Protein AF-A0A640YBY5-F1 (afdb_monomer_lite)

Radius of gyration: 18.64 Å; chains: 1; bounding box: 52×43×48 Å

Foldseek 3Di:
DDPVVVVVVVVVQVVQKDKAFFDFWAFLLQQCPPFNCVLVLLLQLLVQLLPDPDDVSLVVSCVDLSVVLNLLLCVLPVCVPPNVVCPPVPVSSVVVVVVVSVVSNVVSVVCVVPNQDLVDAFEWEFAPAEDEAPLRQDDPDGIYGDDDSSVSSVCVSVVNRIDGRSRHMYTYGHYDHHHRVNLSSCQSSVDAQQVSQQSNCSNQPNPPSGRHPVVSLVSCVPPPVVCNVNVVSVCVRRVVSNVPRD

Structure (mmCIF, N/CA/C/O backbone):
data_AF-A0A640YBY5-F1
#
_entry.id   AF-A0A640YBY5-F1
#
loop_
_atom_site.group_PDB
_atom_site.id
_atom_site.type_symbol
_atom_site.label_atom_id
_atom_site.label_alt_id
_atom_site.label_comp_id
_atom_site.label_asym_id
_atom_site.label_entity_id
_atom_site.label_seq_id
_atom_site.pdbx_PDB_ins_code
_atom_site.Cartn_x
_atom_site.Cartn_y
_atom_site.Cartn_z
_atom_site.occupancy
_atom_site.B_iso_or_equiv
_atom_site.auth_seq_id
_atom_site.auth_comp_id
_atom_site.auth_asym_id
_atom_site.auth_atom_id
_atom_site.pdbx_PDB_model_num
ATOM 1 N N . MET A 1 1 ? 25.489 14.592 17.216 1.00 47.31 1 MET A N 1
ATOM 2 C CA . MET A 1 1 ? 25.058 13.314 17.847 1.00 47.31 1 MET A CA 1
ATOM 3 C C . MET A 1 1 ? 25.908 12.158 17.323 1.00 47.31 1 MET A C 1
ATOM 5 O O . MET A 1 1 ? 25.906 11.927 16.118 1.00 47.31 1 MET A O 1
ATOM 9 N N . SER A 1 2 ? 26.648 11.459 18.194 1.00 36.66 2 SER A N 1
ATOM 10 C CA . SER A 1 2 ? 27.648 10.454 17.790 1.00 36.66 2 SER A CA 1
ATOM 11 C C . SER A 1 2 ? 27.031 9.160 17.228 1.00 36.66 2 SER A C 1
ATOM 13 O O . SER A 1 2 ? 25.932 8.743 17.606 1.00 36.66 2 SER A O 1
ATOM 15 N N . ALA A 1 3 ? 27.754 8.491 16.323 1.00 46.03 3 ALA A N 1
ATOM 16 C CA . ALA A 1 3 ? 27.359 7.207 15.732 1.00 46.03 3 ALA A CA 1
ATOM 17 C C . ALA A 1 3 ? 27.200 6.078 16.776 1.00 46.03 3 ALA A C 1
ATOM 19 O O . ALA A 1 3 ? 26.385 5.170 16.590 1.00 46.03 3 ALA A O 1
ATOM 20 N N . VAL A 1 4 ? 27.904 6.188 17.907 1.00 42.75 4 VAL A N 1
ATOM 21 C CA . VAL A 1 4 ? 27.854 5.260 19.049 1.00 42.75 4 VAL A CA 1
ATOM 22 C C . VAL A 1 4 ? 26.480 5.291 19.736 1.00 42.75 4 VAL A C 1
ATOM 24 O O . VAL A 1 4 ? 25.886 4.239 19.979 1.00 42.75 4 VAL A O 1
ATOM 27 N N . GLY A 1 5 ? 25.891 6.479 19.924 1.00 35.62 5 GLY A N 1
ATOM 28 C CA . GLY A 1 5 ? 24.548 6.622 20.506 1.00 35.62 5 GLY A CA 1
ATOM 29 C C . GLY A 1 5 ? 23.424 6.057 19.624 1.00 35.62 5 GLY A C 1
ATOM 30 O O . GLY A 1 5 ? 22.416 5.561 20.132 1.00 35.62 5 GLY A O 1
ATOM 31 N N . ARG A 1 6 ? 23.604 6.064 18.294 1.00 49.41 6 ARG A N 1
ATOM 32 C CA . ARG A 1 6 ? 22.649 5.469 17.339 1.00 49.41 6 ARG A CA 1
ATOM 33 C C . ARG A 1 6 ? 22.687 3.937 17.354 1.00 49.41 6 ARG A C 1
ATOM 35 O O . ARG A 1 6 ? 21.627 3.316 17.291 1.00 49.41 6 ARG A O 1
ATOM 42 N N . ARG A 1 7 ? 23.872 3.322 17.485 1.00 45.28 7 ARG A N 1
ATOM 43 C CA . ARG A 1 7 ? 24.028 1.857 17.603 1.00 45.28 7 ARG A CA 1
ATOM 44 C C . ARG A 1 7 ? 23.452 1.315 18.915 1.00 45.28 7 ARG A C 1
ATOM 46 O O . ARG A 1 7 ? 22.679 0.361 18.865 1.00 45.28 7 ARG A O 1
ATOM 53 N N . ALA A 1 8 ? 23.734 1.961 20.048 1.00 42.53 8 ALA A N 1
ATOM 54 C CA . ALA A 1 8 ? 23.208 1.551 21.355 1.00 42.53 8 ALA A CA 1
ATOM 55 C C . ALA A 1 8 ? 21.667 1.605 21.415 1.00 42.53 8 ALA A C 1
ATOM 57 O O . ALA A 1 8 ? 21.025 0.642 21.834 1.00 42.53 8 ALA A O 1
ATOM 58 N N . ARG A 1 9 ? 21.043 2.672 20.884 1.00 50.38 9 ARG A N 1
ATOM 59 C CA . ARG A 1 9 ? 19.572 2.762 20.771 1.00 50.38 9 ARG A CA 1
ATOM 60 C C . ARG A 1 9 ? 18.979 1.698 19.846 1.00 50.38 9 ARG A C 1
ATOM 62 O O . ARG A 1 9 ? 17.892 1.199 20.118 1.00 50.38 9 ARG A O 1
ATOM 69 N N . ARG A 1 10 ? 19.667 1.329 18.759 1.00 53.56 10 ARG A N 1
ATOM 70 C CA . ARG A 1 10 ? 19.203 0.292 17.818 1.00 53.56 10 ARG A CA 1
ATOM 71 C C . ARG A 1 10 ? 19.247 -1.110 18.441 1.00 53.56 10 ARG A C 1
ATOM 73 O O . ARG A 1 10 ? 18.345 -1.902 18.180 1.00 53.56 10 ARG A O 1
ATOM 80 N N . LEU A 1 11 ? 20.246 -1.389 19.283 1.00 49.12 11 LEU A N 1
ATOM 81 C CA . LEU A 1 11 ? 20.376 -2.643 20.036 1.00 49.12 11 LEU A CA 1
ATOM 82 C C . LEU A 1 11 ? 19.322 -2.758 21.149 1.00 49.12 11 LEU A C 1
ATOM 84 O O . LEU A 1 11 ? 18.608 -3.756 21.202 1.00 49.12 11 LEU A O 1
ATOM 88 N N . LEU A 1 12 ? 19.126 -1.707 21.952 1.00 52.53 12 LEU A N 1
ATOM 89 C CA . LEU A 1 12 ? 18.080 -1.672 22.987 1.00 52.53 12 LEU A CA 1
ATOM 90 C C . LEU A 1 12 ? 16.667 -1.769 22.395 1.00 52.53 12 LEU A C 1
ATOM 92 O O . LEU A 1 12 ? 15.800 -2.447 22.940 1.00 52.53 12 LEU A O 1
ATOM 96 N N . ARG A 1 13 ? 16.434 -1.147 21.232 1.00 51.97 13 ARG A N 1
ATOM 97 C CA . ARG A 1 13 ? 15.147 -1.249 20.536 1.00 51.97 13 ARG A CA 1
ATOM 98 C C . ARG A 1 13 ? 14.878 -2.678 20.053 1.00 51.97 13 ARG A C 1
ATOM 100 O O . ARG A 1 13 ? 13.736 -3.106 20.158 1.00 51.97 13 ARG A O 1
ATOM 107 N N . ARG A 1 14 ? 15.902 -3.424 19.606 1.00 54.25 14 ARG A N 1
ATOM 108 C CA . ARG A 1 14 ? 15.789 -4.843 19.208 1.00 54.25 14 ARG A CA 1
ATOM 109 C C . ARG A 1 14 ? 15.495 -5.781 20.383 1.00 54.25 14 ARG A C 1
ATOM 111 O O . ARG A 1 14 ? 14.716 -6.705 20.203 1.00 54.25 14 ARG A O 1
ATOM 118 N N . ALA A 1 15 ? 16.021 -5.505 21.577 1.00 56.66 15 ALA A N 1
ATOM 119 C CA . ALA A 1 15 ? 15.783 -6.328 22.770 1.00 56.66 15 ALA A CA 1
ATOM 120 C C . ALA A 1 15 ? 14.316 -6.330 23.264 1.00 56.66 15 ALA A C 1
ATOM 122 O O . ALA A 1 15 ? 13.932 -7.188 24.051 1.00 56.66 15 ALA A O 1
ATOM 123 N N . SER A 1 16 ? 13.482 -5.392 22.798 1.00 67.81 16 SER A N 1
ATOM 124 C CA . SER A 1 16 ? 12.057 -5.294 23.168 1.00 67.81 16 SER A CA 1
ATOM 125 C C . SER A 1 16 ? 11.086 -5.766 22.081 1.00 67.81 16 SER A C 1
ATOM 127 O O . SER A 1 16 ? 9.871 -5.703 22.278 1.00 67.81 16 SER A O 1
ATOM 129 N N . VAL A 1 17 ? 11.607 -6.216 20.935 1.00 79.31 17 VAL A N 1
ATOM 130 C CA . VAL A 1 17 ? 10.794 -6.707 19.822 1.00 79.31 17 VAL A CA 1
ATOM 131 C C . VAL A 1 17 ? 10.384 -8.144 20.107 1.00 79.31 17 VAL A C 1
ATOM 133 O O . VAL A 1 17 ? 11.235 -9.009 20.294 1.00 79.31 17 VAL A O 1
ATOM 136 N N . ARG A 1 18 ? 9.076 -8.402 20.129 1.00 90.00 18 ARG A N 1
ATOM 137 C CA . ARG A 1 18 ? 8.530 -9.762 20.193 1.00 90.00 18 ARG A CA 1
ATOM 138 C C . ARG A 1 18 ? 7.907 -10.112 18.854 1.00 90.00 18 ARG A C 1
ATOM 140 O O . ARG A 1 18 ? 7.207 -9.282 18.282 1.00 90.00 18 ARG A O 1
ATOM 147 N N . THR A 1 19 ? 8.120 -11.337 18.399 1.00 93.12 19 THR A N 1
ATOM 148 C CA . THR A 1 19 ? 7.452 -11.871 17.210 1.00 93.12 19 THR A CA 1
ATOM 149 C C . THR A 1 19 ? 6.419 -12.896 17.650 1.00 93.12 19 THR A C 1
ATOM 151 O O . THR A 1 19 ? 6.737 -13.776 18.446 1.00 93.12 19 THR A O 1
ATOM 154 N N . ALA A 1 20 ? 5.195 -12.776 17.148 1.00 95.56 20 ALA A N 1
ATOM 155 C CA . ALA A 1 20 ? 4.109 -13.718 17.403 1.00 95.56 20 ALA A CA 1
ATOM 156 C C . ALA A 1 20 ? 3.576 -14.310 16.090 1.00 95.56 20 ALA A C 1
ATOM 158 O O . ALA A 1 20 ? 3.701 -13.694 15.025 1.00 95.56 20 ALA A O 1
ATOM 159 N N . ALA A 1 21 ? 2.989 -15.505 16.167 1.00 96.25 21 ALA A N 1
ATOM 160 C CA . ALA A 1 21 ? 2.193 -16.061 15.077 1.00 96.25 21 ALA A CA 1
ATOM 161 C C . ALA A 1 21 ? 0.921 -15.229 14.854 1.00 96.25 21 ALA A C 1
ATOM 163 O O . ALA A 1 21 ? 0.462 -14.543 15.771 1.00 96.25 21 ALA A O 1
ATOM 164 N N . GLY A 1 22 ? 0.367 -15.273 13.640 1.00 96.44 22 GLY A N 1
ATOM 165 C CA . GLY A 1 22 ? -0.994 -14.803 13.419 1.00 96.44 22 GLY A CA 1
ATOM 166 C C . GLY A 1 22 ? -1.986 -15.654 14.207 1.00 96.44 22 GLY A C 1
ATOM 167 O O . GLY A 1 22 ? -1.758 -16.842 14.430 1.00 96.44 22 GLY A O 1
ATOM 168 N N . THR A 1 23 ? -3.070 -15.035 14.661 1.00 97.31 23 THR A N 1
ATOM 169 C CA . THR A 1 23 ? -4.087 -15.690 15.502 1.00 97.31 23 THR A CA 1
ATOM 170 C C . THR A 1 23 ? -5.488 -15.597 14.914 1.00 97.31 23 THR A C 1
ATOM 172 O O . THR A 1 23 ? -6.366 -16.340 15.334 1.00 97.31 23 THR A O 1
ATOM 175 N N . GLU A 1 24 ? -5.709 -14.700 13.955 1.00 97.81 24 GLU A N 1
ATOM 176 C CA . GLU A 1 24 ? -7.017 -14.439 13.359 1.00 97.81 24 GLU A CA 1
ATOM 177 C C . GLU A 1 24 ? -6.866 -14.028 11.887 1.00 97.81 24 GLU A C 1
ATOM 179 O O . GLU A 1 24 ? -5.815 -13.512 11.499 1.00 97.81 24 GLU A O 1
ATOM 184 N N . PRO A 1 25 ? -7.880 -14.246 11.037 1.00 98.19 25 PRO A N 1
ATOM 185 C CA . PRO A 1 25 ? -7.863 -13.703 9.689 1.00 98.19 25 PRO A CA 1
ATOM 186 C C . PRO A 1 25 ? -7.819 -12.169 9.698 1.00 98.19 25 PRO A C 1
ATOM 188 O O . PRO A 1 25 ? -8.562 -11.518 10.429 1.00 98.19 25 PRO A O 1
ATOM 191 N N . VAL A 1 26 ? -6.987 -11.572 8.842 1.00 98.25 26 VAL A N 1
ATOM 192 C CA . VAL A 1 26 ? -6.850 -10.110 8.733 1.00 98.25 26 VAL A CA 1
ATOM 193 C C . VAL A 1 26 ? -7.268 -9.647 7.350 1.00 98.25 26 VAL A C 1
ATOM 195 O O . VAL A 1 26 ? -6.677 -10.065 6.356 1.00 98.25 26 VAL A O 1
ATOM 198 N N . ARG A 1 27 ? -8.239 -8.734 7.256 1.00 98.06 27 ARG A N 1
ATOM 199 C CA . ARG A 1 27 ? -8.682 -8.200 5.961 1.00 98.06 27 ARG A CA 1
ATOM 200 C C . ARG A 1 27 ? -7.531 -7.497 5.235 1.00 98.06 27 ARG A C 1
ATOM 202 O O . ARG A 1 27 ? -6.926 -6.562 5.758 1.00 98.06 27 ARG A O 1
ATOM 209 N N . ILE A 1 28 ? -7.258 -7.911 3.999 1.00 98.50 28 ILE A N 1
ATOM 210 C CA . ILE A 1 28 ? -6.139 -7.391 3.199 1.00 98.50 28 ILE A CA 1
ATOM 211 C C . ILE A 1 28 ? -6.297 -5.891 2.944 1.00 98.50 28 ILE A C 1
ATOM 213 O O . ILE A 1 28 ? -5.347 -5.127 3.102 1.00 98.50 28 ILE A O 1
ATOM 217 N N . ASP A 1 29 ? -7.506 -5.449 2.604 1.00 98.19 29 ASP A N 1
ATOM 218 C CA . ASP A 1 29 ? -7.770 -4.038 2.322 1.00 98.19 29 ASP A CA 1
ATOM 219 C C . ASP A 1 29 ? -7.568 -3.131 3.552 1.00 98.19 29 ASP A C 1
ATOM 221 O O . ASP A 1 29 ? -7.181 -1.970 3.390 1.00 98.19 29 ASP A O 1
ATOM 225 N N . ASP A 1 30 ? -7.708 -3.663 4.774 1.00 98.00 30 ASP A N 1
ATOM 226 C CA . ASP A 1 30 ? -7.434 -2.919 6.011 1.00 98.00 30 ASP A CA 1
ATOM 227 C C . ASP A 1 30 ? -5.931 -2.762 6.298 1.00 98.00 30 ASP A C 1
ATOM 229 O O . ASP A 1 30 ? -5.535 -1.840 7.016 1.00 98.00 30 ASP A O 1
ATOM 233 N N . LEU A 1 31 ? -5.083 -3.613 5.710 1.00 98.50 31 LEU A N 1
ATOM 234 C CA . LEU A 1 31 ? -3.622 -3.470 5.737 1.00 98.50 31 LEU A CA 1
ATOM 235 C C . LEU A 1 31 ? -3.109 -2.485 4.680 1.00 98.50 31 LEU A C 1
ATOM 237 O O . LEU A 1 31 ? -1.979 -1.997 4.783 1.00 98.50 31 LEU A O 1
ATOM 241 N N . ILE A 1 32 ? -3.921 -2.220 3.654 1.00 98.50 32 ILE A N 1
ATOM 242 C CA . ILE A 1 32 ? -3.564 -1.402 2.495 1.00 98.50 32 ILE A CA 1
ATOM 243 C C . ILE A 1 32 ? -4.032 0.042 2.683 1.00 98.50 32 ILE A C 1
ATOM 245 O O . ILE A 1 32 ? -3.240 0.982 2.617 1.00 98.50 32 ILE A O 1
ATOM 249 N N . SER A 1 33 ? -5.321 0.244 2.923 1.00 98.44 33 SER A N 1
ATOM 250 C CA . SER A 1 33 ? -5.910 1.576 3.033 1.00 98.44 33 SER A CA 1
ATOM 251 C C . SER A 1 33 ? -6.004 2.001 4.495 1.00 98.44 33 SER A C 1
ATOM 253 O O . SER A 1 33 ? -6.404 1.174 5.306 1.00 98.44 33 SER A O 1
ATOM 255 N N . PRO A 1 34 ? -5.658 3.245 4.886 1.00 98.56 34 PRO A N 1
ATOM 256 C CA . PRO A 1 34 ? -5.356 4.404 4.044 1.00 98.56 34 PRO A CA 1
ATOM 257 C C . PRO A 1 34 ? -3.861 4.670 3.853 1.00 98.56 34 PRO A C 1
ATOM 259 O O . PRO A 1 34 ? -3.500 5.633 3.188 1.00 98.56 34 PRO A O 1
ATOM 262 N N . LEU A 1 35 ? -2.967 3.886 4.456 1.00 98.69 35 LEU A N 1
ATOM 263 C CA . LEU A 1 35 ? -1.559 4.285 4.600 1.00 98.69 35 LEU A CA 1
ATOM 264 C C . LEU A 1 35 ? -0.615 3.751 3.514 1.00 98.69 35 LEU A C 1
ATOM 266 O O . LEU A 1 35 ? 0.528 4.201 3.410 1.00 98.69 35 LEU A O 1
ATOM 270 N N . ARG A 1 36 ? -1.048 2.752 2.741 1.00 98.50 36 ARG A N 1
ATOM 271 C CA . ARG A 1 36 ? -0.185 1.943 1.871 1.00 98.50 36 ARG A CA 1
ATOM 272 C C . ARG A 1 36 ? -0.673 1.922 0.425 1.00 98.50 36 ARG A C 1
ATOM 274 O O . ARG A 1 36 ? -0.761 0.856 -0.186 1.00 98.50 36 ARG A O 1
ATOM 281 N N . TYR A 1 37 ? -0.926 3.098 -0.160 1.00 98.69 37 TYR 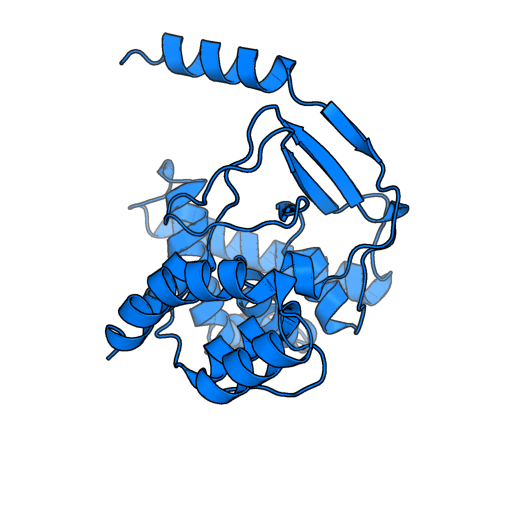A N 1
ATOM 282 C CA . TYR A 1 37 ? -1.220 3.214 -1.598 1.00 98.69 37 TYR A CA 1
ATOM 283 C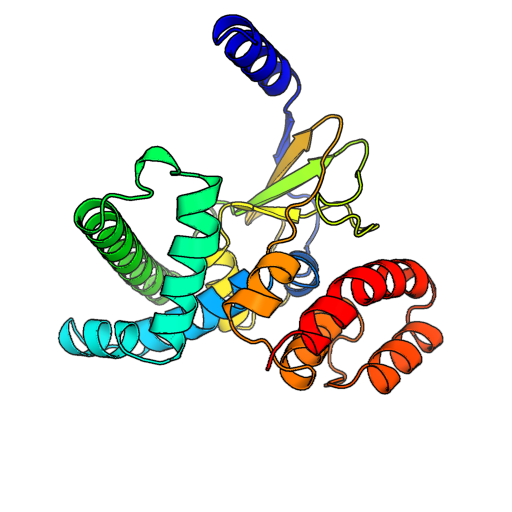 C . TYR A 1 37 ? -0.145 2.542 -2.474 1.00 98.69 37 TYR A C 1
ATOM 285 O O . TYR A 1 37 ? -0.446 2.028 -3.551 1.00 98.69 37 TYR A O 1
ATOM 293 N N . ASP A 1 38 ? 1.096 2.436 -1.977 1.00 98.62 38 ASP A N 1
ATOM 294 C CA . ASP A 1 38 ? 2.182 1.717 -2.646 1.00 98.62 38 ASP A CA 1
ATOM 295 C C . ASP A 1 38 ? 1.863 0.249 -2.962 1.00 98.62 38 ASP A C 1
ATOM 297 O O . ASP A 1 38 ? 2.416 -0.303 -3.909 1.00 98.62 38 ASP A O 1
ATOM 301 N N . VAL A 1 39 ? 0.965 -0.401 -2.215 1.00 98.75 39 VAL A N 1
ATOM 302 C CA . VAL A 1 39 ? 0.533 -1.773 -2.530 1.00 98.75 39 VAL A CA 1
ATOM 303 C C . VAL A 1 39 ? -0.288 -1.804 -3.822 1.00 98.75 39 VAL A C 1
ATOM 305 O O . VAL A 1 39 ? -0.137 -2.735 -4.611 1.00 98.75 39 VAL A O 1
ATOM 308 N N . LEU A 1 40 ? -1.096 -0.773 -4.096 1.00 98.62 40 LEU A N 1
ATOM 309 C CA . LEU A 1 40 ? -1.824 -0.665 -5.363 1.00 98.62 40 LEU A CA 1
ATOM 310 C C . LEU A 1 40 ? -0.890 -0.344 -6.533 1.00 98.62 40 LEU A C 1
ATOM 312 O O . LEU A 1 40 ? -1.083 -0.892 -7.616 1.00 98.62 40 LEU A O 1
ATOM 316 N N . VAL A 1 41 ? 0.140 0.481 -6.314 1.00 98.69 41 VAL A N 1
ATOM 317 C CA . VAL A 1 41 ? 1.193 0.744 -7.314 1.00 98.69 41 VAL A CA 1
ATOM 318 C C . VAL A 1 41 ? 1.899 -0.558 -7.692 1.00 98.69 41 VAL A C 1
ATOM 320 O O . VAL A 1 41 ? 1.971 -0.912 -8.867 1.00 98.69 41 VAL A O 1
ATOM 323 N N . ARG A 1 42 ? 2.342 -1.327 -6.687 1.00 98.69 42 ARG A N 1
ATOM 324 C CA . ARG A 1 42 ? 2.957 -2.648 -6.884 1.00 98.69 42 ARG A CA 1
ATOM 325 C C . ARG A 1 42 ? 2.028 -3.590 -7.633 1.00 98.69 42 ARG A C 1
ATOM 327 O O . ARG A 1 42 ? 2.472 -4.219 -8.581 1.00 98.69 42 ARG A O 1
ATOM 334 N N . ARG A 1 43 ? 0.755 -3.676 -7.230 1.00 98.56 43 ARG A N 1
ATOM 335 C CA . ARG A 1 43 ? -0.232 -4.539 -7.890 1.00 98.56 43 ARG A CA 1
ATOM 336 C C . ARG A 1 43 ? -0.337 -4.218 -9.380 1.00 98.56 43 ARG A C 1
ATOM 338 O O . ARG A 1 43 ? -0.161 -5.119 -10.183 1.00 98.56 43 ARG A O 1
ATOM 345 N N . ARG A 1 44 ? -0.550 -2.949 -9.747 1.00 98.50 44 ARG A N 1
ATOM 346 C CA . ARG A 1 44 ? -0.683 -2.539 -11.159 1.00 98.50 44 ARG A CA 1
ATOM 347 C C . ARG A 1 44 ? 0.547 -2.900 -11.990 1.00 98.50 44 ARG A C 1
ATOM 349 O O . ARG A 1 44 ? 0.405 -3.277 -13.147 1.00 98.50 44 ARG A O 1
ATOM 356 N N . PHE A 1 45 ? 1.743 -2.772 -11.418 1.00 98.56 45 PHE A N 1
ATOM 357 C CA . PHE A 1 45 ? 2.972 -3.187 -12.089 1.00 98.56 45 PHE A CA 1
ATOM 358 C C . PHE A 1 45 ? 3.069 -4.713 -12.218 1.00 98.56 45 PHE A C 1
ATOM 360 O O . PHE A 1 45 ? 3.360 -5.222 -13.296 1.00 98.56 45 PHE A O 1
ATOM 367 N N . LEU A 1 46 ? 2.757 -5.454 -11.153 1.00 98.38 46 LEU A N 1
ATOM 368 C CA . LEU A 1 46 ? 2.746 -6.919 -11.162 1.00 98.38 46 LEU A CA 1
ATOM 369 C C . LEU A 1 46 ? 1.703 -7.492 -12.131 1.00 98.38 46 LEU A C 1
ATOM 371 O O . LEU A 1 46 ? 1.959 -8.534 -12.721 1.00 98.38 46 LEU A O 1
ATOM 375 N N . ASP A 1 47 ? 0.577 -6.807 -12.345 1.00 97.94 47 ASP A N 1
ATOM 376 C CA . ASP A 1 47 ? -0.412 -7.166 -13.370 1.00 97.94 47 ASP A CA 1
ATOM 377 C C . ASP A 1 47 ? 0.203 -7.110 -14.781 1.00 97.94 47 ASP A C 1
ATOM 379 O O . ASP A 1 47 ? -0.103 -7.951 -15.620 1.00 97.94 47 ASP A O 1
ATOM 383 N N . ARG A 1 48 ? 1.111 -6.155 -15.041 1.00 97.69 48 ARG A N 1
ATOM 384 C CA . ARG A 1 48 ? 1.845 -6.072 -16.315 1.00 97.69 48 ARG A CA 1
ATOM 385 C C . ARG A 1 48 ? 2.901 -7.161 -16.440 1.00 97.69 48 ARG A C 1
ATOM 387 O O . ARG A 1 48 ? 2.992 -7.781 -17.489 1.00 97.69 48 ARG A O 1
ATOM 394 N N . ILE A 1 49 ? 3.651 -7.414 -15.369 1.00 96.94 49 ILE A N 1
ATOM 395 C CA . ILE A 1 49 ? 4.667 -8.473 -15.342 1.00 96.94 49 ILE A CA 1
ATOM 396 C C . ILE A 1 49 ? 4.039 -9.856 -15.525 1.00 96.94 49 ILE A C 1
ATOM 398 O O . ILE A 1 49 ? 4.572 -10.671 -16.260 1.00 96.94 49 ILE A O 1
ATOM 402 N N . ALA A 1 50 ? 2.890 -10.123 -14.904 1.00 94.81 50 ALA A N 1
ATOM 403 C CA . ALA A 1 50 ? 2.207 -11.408 -15.038 1.00 94.81 50 ALA A CA 1
ATOM 404 C C . ALA A 1 50 ? 1.624 -11.656 -16.441 1.00 94.81 50 ALA A C 1
ATOM 406 O O . ALA A 1 50 ? 1.338 -12.799 -16.776 1.00 94.81 50 ALA A O 1
ATOM 407 N N . ALA A 1 51 ? 1.436 -10.603 -17.241 1.00 94.56 51 ALA A N 1
ATOM 408 C CA . ALA A 1 51 ? 0.990 -10.701 -18.629 1.00 94.56 51 ALA A CA 1
ATOM 409 C C . ALA A 1 51 ? 2.153 -10.803 -19.636 1.00 94.56 51 ALA A C 1
ATOM 411 O O . ALA A 1 51 ? 1.906 -10.957 -20.830 1.00 94.56 51 ALA A O 1
ATOM 412 N N . ALA A 1 52 ? 3.403 -10.677 -19.179 1.00 94.62 52 ALA A N 1
ATOM 413 C CA . ALA A 1 52 ? 4.582 -10.739 -20.031 1.00 94.62 52 ALA A CA 1
ATOM 414 C C . ALA A 1 52 ? 4.924 -12.193 -20.392 1.00 94.62 52 ALA A C 1
ATOM 416 O O . ALA A 1 52 ? 4.969 -13.052 -19.514 1.00 94.62 52 ALA A O 1
ATOM 417 N N . SER A 1 53 ? 5.208 -12.461 -21.669 1.00 90.81 53 SER A N 1
ATOM 418 C CA . SER A 1 53 ? 5.584 -13.796 -22.166 1.00 90.81 53 SER A CA 1
ATOM 419 C C . SER A 1 53 ? 7.097 -13.976 -22.325 1.00 90.81 53 SER A C 1
ATOM 421 O O . SER A 1 53 ? 7.571 -15.065 -22.643 1.00 90.81 53 SER A O 1
ATOM 423 N N . GLY A 1 54 ? 7.877 -12.915 -22.109 1.00 91.00 54 GLY A N 1
ATOM 424 C CA . GLY A 1 54 ? 9.331 -12.950 -22.195 1.00 91.00 54 GLY A CA 1
ATOM 425 C C . GLY A 1 54 ? 9.990 -11.610 -21.854 1.00 91.00 54 GLY A C 1
ATOM 426 O O . GLY A 1 54 ? 9.303 -10.658 -21.475 1.00 91.00 54 GLY A O 1
ATOM 427 N N . PRO A 1 55 ? 11.324 -11.506 -22.002 1.00 91.44 55 PRO A N 1
ATOM 428 C CA . PRO A 1 55 ? 12.085 -10.318 -21.605 1.00 91.44 55 PRO A CA 1
ATOM 429 C C . PRO A 1 55 ? 11.621 -9.015 -22.273 1.00 91.44 55 PRO A C 1
ATOM 431 O O . PRO A 1 5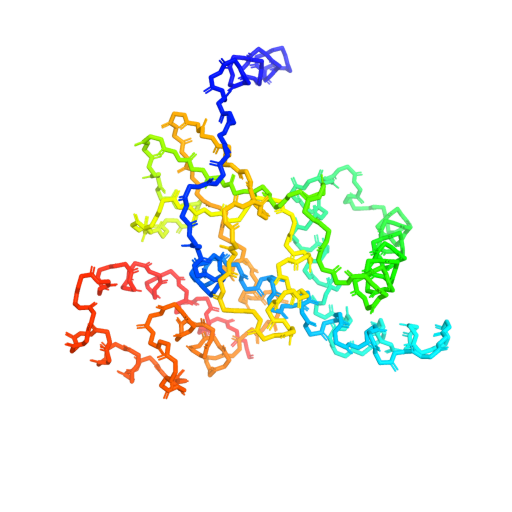5 ? 11.484 -8.003 -21.596 1.00 91.44 55 PRO A O 1
ATOM 434 N N . ALA A 1 56 ? 11.297 -9.049 -23.570 1.00 89.50 56 ALA A N 1
ATOM 435 C CA . ALA A 1 56 ? 10.822 -7.867 -24.295 1.00 89.50 56 ALA A CA 1
ATOM 436 C C . ALA A 1 56 ? 9.501 -7.312 -23.725 1.00 89.50 56 ALA A C 1
ATOM 438 O O . ALA A 1 56 ? 9.317 -6.098 -23.630 1.00 89.50 56 ALA A O 1
ATOM 439 N N . ASP A 1 57 ? 8.601 -8.190 -23.279 1.00 94.00 57 ASP A N 1
ATOM 440 C CA . ASP A 1 57 ? 7.342 -7.783 -22.649 1.00 94.00 57 ASP A CA 1
ATOM 441 C C . ASP A 1 57 ? 7.566 -7.228 -21.236 1.00 94.00 57 ASP A C 1
ATOM 443 O O . ASP A 1 57 ? 6.846 -6.328 -20.797 1.00 94.00 57 ASP A O 1
ATOM 447 N N . VAL A 1 58 ? 8.582 -7.726 -20.521 1.00 95.38 58 VAL A N 1
ATOM 448 C CA . VAL A 1 58 ? 9.001 -7.163 -19.228 1.00 95.38 58 VAL A CA 1
ATOM 449 C C . VAL A 1 58 ? 9.530 -5.743 -19.418 1.00 95.38 58 VAL A C 1
ATOM 451 O O . VAL A 1 58 ? 9.130 -4.845 -18.675 1.00 95.38 58 VAL A O 1
ATOM 454 N N . ASP A 1 59 ? 10.357 -5.507 -20.434 1.00 96.44 59 ASP A N 1
ATOM 455 C CA . ASP A 1 59 ? 10.849 -4.165 -20.756 1.00 96.44 59 ASP A CA 1
ATOM 456 C C . ASP A 1 59 ? 9.690 -3.226 -21.128 1.00 96.44 59 ASP A C 1
ATOM 458 O O . ASP A 1 59 ? 9.609 -2.094 -20.637 1.00 96.44 59 ASP A O 1
ATOM 462 N N . ALA A 1 60 ? 8.714 -3.716 -21.901 1.00 96.31 60 ALA A N 1
ATOM 463 C CA . ALA A 1 60 ? 7.489 -2.975 -22.196 1.00 96.31 60 ALA A CA 1
ATOM 464 C C . ALA A 1 60 ? 6.663 -2.674 -20.927 1.00 96.31 60 ALA A C 1
ATOM 466 O O . ALA A 1 60 ? 6.134 -1.568 -20.767 1.00 96.31 60 ALA A O 1
ATOM 467 N N . ALA A 1 61 ? 6.579 -3.617 -19.982 1.00 96.88 61 ALA A N 1
ATOM 468 C CA . ALA A 1 61 ? 5.923 -3.413 -18.692 1.00 96.88 61 ALA A CA 1
ATOM 469 C C . ALA A 1 61 ? 6.626 -2.331 -17.856 1.00 96.88 61 ALA A C 1
ATOM 471 O O . ALA A 1 61 ? 5.946 -1.491 -17.254 1.00 96.88 61 ALA A O 1
ATOM 472 N N . VAL A 1 62 ? 7.961 -2.305 -17.855 1.00 97.88 62 VAL A N 1
ATOM 473 C CA . VAL A 1 62 ? 8.775 -1.274 -17.190 1.00 97.88 62 VAL A CA 1
ATOM 474 C C . VAL A 1 62 ? 8.578 0.101 -17.836 1.00 97.88 62 VAL A C 1
ATOM 476 O O . VAL A 1 62 ? 8.418 1.090 -17.120 1.00 97.88 62 VAL A O 1
ATOM 479 N N . ALA A 1 63 ? 8.510 0.176 -19.167 1.00 97.81 63 ALA A N 1
ATOM 480 C CA . ALA A 1 63 ? 8.286 1.428 -19.893 1.00 97.81 63 ALA A CA 1
ATOM 481 C C . ALA A 1 63 ? 6.841 1.963 -19.780 1.00 97.81 63 ALA A C 1
ATOM 483 O O . ALA A 1 63 ? 6.585 3.151 -20.014 1.00 97.81 63 ALA A O 1
ATOM 484 N N . SER A 1 64 ? 5.880 1.106 -19.419 1.00 98.12 64 SER A N 1
ATOM 485 C CA . SER A 1 64 ? 4.461 1.460 -19.294 1.00 98.12 64 SER A CA 1
ATOM 486 C C . SER A 1 64 ? 4.192 2.513 -18.198 1.00 98.12 64 SER A C 1
ATOM 488 O O . SER A 1 64 ? 5.005 2.684 -17.289 1.00 98.12 64 SER A O 1
ATOM 490 N N . PRO A 1 65 ? 3.021 3.188 -18.194 1.00 97.81 65 PRO A N 1
ATOM 491 C CA . PRO A 1 65 ? 2.639 4.079 -17.093 1.00 97.81 65 PRO A CA 1
ATOM 492 C C . PRO A 1 65 ? 2.719 3.416 -15.709 1.00 97.81 65 PRO A C 1
ATOM 494 O O . PRO A 1 65 ? 3.200 4.029 -14.765 1.00 97.81 65 PRO A O 1
ATOM 497 N N . ALA A 1 66 ? 2.325 2.141 -15.593 1.00 97.62 66 ALA A N 1
ATOM 498 C CA . ALA A 1 66 ? 2.414 1.405 -14.330 1.00 97.62 66 ALA A CA 1
ATOM 499 C C . ALA A 1 66 ? 3.869 1.137 -13.908 1.00 97.62 66 ALA A C 1
ATOM 501 O O . ALA A 1 66 ? 4.176 1.167 -12.717 1.00 97.62 66 ALA A O 1
ATOM 502 N N . GLY A 1 67 ? 4.763 0.895 -14.872 1.00 98.25 67 GLY A N 1
ATOM 503 C CA . GLY A 1 67 ? 6.199 0.763 -14.627 1.00 98.25 67 GLY A CA 1
ATOM 504 C C . GLY A 1 67 ? 6.837 2.077 -14.179 1.00 98.25 67 GLY A C 1
ATOM 505 O O . GLY A 1 67 ? 7.616 2.079 -13.226 1.00 98.25 67 GLY A O 1
ATOM 506 N N . ARG A 1 68 ? 6.423 3.208 -14.768 1.00 98.31 68 ARG A N 1
ATOM 507 C CA . ARG A 1 68 ? 6.844 4.548 -14.328 1.00 98.31 68 ARG A CA 1
ATOM 508 C C . ARG A 1 68 ? 6.372 4.867 -12.911 1.00 98.31 68 ARG A C 1
ATOM 510 O O . ARG A 1 68 ? 7.208 5.222 -12.089 1.00 98.31 68 ARG A O 1
ATOM 517 N N . ASP A 1 69 ? 5.097 4.642 -12.587 1.00 98.38 69 ASP A N 1
ATOM 518 C CA . ASP A 1 69 ? 4.578 4.817 -11.218 1.00 98.38 69 ASP A CA 1
ATOM 519 C C . ASP A 1 69 ? 5.357 3.955 -10.210 1.00 98.38 69 ASP A C 1
ATOM 521 O O . ASP A 1 69 ? 5.685 4.388 -9.102 1.00 98.38 69 ASP A O 1
ATOM 525 N N . TYR A 1 70 ? 5.674 2.716 -10.598 1.00 98.62 70 TYR A N 1
ATOM 526 C CA . TYR A 1 70 ? 6.454 1.794 -9.782 1.00 98.62 70 TYR A CA 1
ATOM 527 C C . TYR A 1 70 ? 7.904 2.258 -9.591 1.00 98.62 70 TYR A C 1
ATOM 529 O O . TYR A 1 70 ? 8.427 2.160 -8.479 1.00 98.62 70 TYR A O 1
ATOM 537 N N . ARG A 1 71 ? 8.539 2.821 -10.625 1.00 98.31 71 ARG A N 1
ATOM 538 C CA . ARG A 1 71 ? 9.870 3.436 -10.526 1.00 98.31 71 ARG A CA 1
ATOM 539 C C . ARG A 1 71 ? 9.852 4.678 -9.639 1.00 98.31 71 ARG A C 1
ATOM 541 O O . ARG A 1 71 ? 10.673 4.766 -8.730 1.00 98.31 71 ARG A O 1
ATOM 548 N N . SER A 1 72 ? 8.869 5.565 -9.802 1.00 97.81 72 SER A N 1
ATOM 549 C CA . SER A 1 72 ? 8.680 6.735 -8.936 1.00 97.81 72 SER A CA 1
ATOM 550 C C . SER A 1 72 ? 8.508 6.321 -7.477 1.00 97.81 72 SER A C 1
ATOM 552 O O . SER A 1 72 ? 9.190 6.853 -6.604 1.00 97.81 72 SER A O 1
ATOM 554 N N . TRP A 1 73 ? 7.677 5.312 -7.193 1.00 97.94 73 TRP A N 1
ATOM 555 C CA . TRP A 1 73 ? 7.572 4.737 -5.850 1.00 97.94 73 TRP A CA 1
ATOM 556 C C . TRP A 1 73 ? 8.921 4.194 -5.343 1.00 97.94 73 TRP A C 1
ATOM 558 O O . TRP A 1 73 ? 9.292 4.434 -4.190 1.00 97.94 73 TRP A O 1
ATOM 568 N N . PHE A 1 74 ? 9.661 3.460 -6.173 1.00 98.00 74 PHE A N 1
ATOM 569 C CA . PHE A 1 74 ? 10.951 2.891 -5.792 1.00 98.00 74 PHE A CA 1
ATOM 570 C C . PHE A 1 74 ? 11.968 3.983 -5.432 1.00 98.00 74 PHE A C 1
ATOM 572 O O . PHE A 1 74 ? 12.547 3.952 -4.349 1.00 98.00 74 PHE A O 1
ATOM 579 N N . GLU A 1 75 ? 12.146 4.988 -6.278 1.00 96.38 75 GLU A N 1
ATOM 580 C CA . GLU A 1 75 ? 13.087 6.081 -6.030 1.00 96.38 75 GLU A CA 1
ATOM 581 C C . GLU A 1 75 ? 12.630 6.967 -4.862 1.00 96.38 75 GLU A C 1
ATOM 583 O O . GLU A 1 75 ? 13.382 7.216 -3.915 1.00 96.38 75 GLU A O 1
ATOM 588 N N . GLY A 1 76 ? 11.368 7.398 -4.888 1.00 94.56 76 GLY A N 1
ATOM 589 C CA . GLY A 1 76 ? 10.817 8.352 -3.932 1.00 94.56 76 GLY A CA 1
ATOM 590 C C . GLY A 1 76 ? 10.601 7.785 -2.531 1.00 94.56 76 GLY A C 1
ATOM 591 O O . GLY A 1 76 ? 10.697 8.537 -1.564 1.00 94.56 76 GLY A O 1
ATOM 592 N N . ILE A 1 77 ? 10.356 6.477 -2.403 1.00 94.38 77 ILE A N 1
ATOM 593 C CA . ILE A 1 77 ? 10.098 5.827 -1.111 1.00 94.38 77 ILE A CA 1
ATOM 594 C C . ILE A 1 77 ? 11.218 4.856 -0.742 1.00 94.38 77 ILE A C 1
ATOM 596 O O . ILE A 1 77 ? 11.752 4.932 0.364 1.00 94.38 77 ILE A O 1
ATOM 600 N N . VAL A 1 78 ? 11.574 3.914 -1.624 1.00 94.44 78 VAL A N 1
ATOM 601 C CA . VAL A 1 78 ? 12.518 2.843 -1.264 1.00 94.44 78 VAL A CA 1
ATOM 602 C C . VAL A 1 78 ? 13.935 3.376 -1.130 1.00 94.44 78 VAL A C 1
ATOM 604 O O . VAL A 1 78 ? 14.544 3.191 -0.076 1.00 94.44 78 VAL A O 1
ATOM 607 N N . ILE A 1 79 ? 14.442 4.055 -2.159 1.00 94.44 79 ILE A N 1
ATOM 608 C CA . ILE A 1 79 ? 15.803 4.597 -2.156 1.00 94.44 79 ILE A CA 1
ATOM 609 C C . ILE A 1 79 ? 15.940 5.642 -1.053 1.00 94.44 79 ILE A C 1
ATOM 611 O O . ILE A 1 79 ? 16.745 5.464 -0.143 1.00 94.44 79 ILE A O 1
ATOM 615 N N . ARG A 1 80 ? 15.083 6.669 -1.046 1.00 91.88 80 ARG A N 1
ATOM 616 C CA . ARG A 1 80 ? 15.164 7.753 -0.052 1.00 91.88 80 ARG A CA 1
ATOM 617 C C . ARG A 1 80 ? 15.114 7.271 1.399 1.00 91.88 80 ARG A C 1
ATOM 619 O O . ARG A 1 80 ? 15.781 7.857 2.249 1.00 91.88 80 ARG A O 1
ATOM 626 N N . ARG A 1 81 ? 14.329 6.231 1.706 1.00 90.44 81 ARG A N 1
ATOM 627 C CA . ARG A 1 81 ? 14.124 5.781 3.091 1.00 90.44 81 ARG A CA 1
ATOM 628 C C . ARG A 1 81 ? 15.060 4.657 3.528 1.00 90.44 81 ARG A C 1
ATOM 630 O O . ARG A 1 81 ? 15.467 4.641 4.690 1.00 90.44 81 ARG A O 1
ATOM 637 N N . PHE A 1 82 ? 15.343 3.695 2.654 1.00 89.06 82 PHE A N 1
ATOM 638 C CA . PHE A 1 82 ? 16.042 2.460 3.028 1.00 89.06 82 PHE A CA 1
ATOM 639 C C . PHE A 1 82 ? 17.442 2.343 2.436 1.00 89.06 82 PHE A C 1
ATOM 641 O O . PHE A 1 82 ? 18.255 1.630 3.021 1.00 89.06 82 PHE A O 1
ATOM 648 N N . HIS A 1 83 ? 17.714 3.053 1.341 1.00 91.12 83 HIS A N 1
ATOM 649 C CA . HIS A 1 83 ? 19.003 3.046 0.653 1.00 91.12 83 HIS A CA 1
ATOM 650 C C . HIS A 1 83 ? 19.487 4.465 0.310 1.00 91.12 83 HIS A C 1
ATOM 652 O O . HIS A 1 83 ? 19.784 4.748 -0.855 1.00 91.12 83 HIS A O 1
ATOM 658 N N . PRO A 1 84 ? 19.531 5.397 1.285 1.00 90.94 84 PRO A N 1
ATOM 659 C CA . PRO A 1 84 ? 19.929 6.776 1.017 1.00 90.94 84 PRO A CA 1
ATOM 660 C C . PRO A 1 84 ? 21.360 6.882 0.472 1.00 90.94 84 PRO A C 1
ATOM 662 O O . PRO A 1 84 ? 21.673 7.855 -0.198 1.00 90.94 84 PRO A O 1
ATOM 665 N N . GLU A 1 85 ? 22.215 5.884 0.710 1.00 91.56 85 GLU A N 1
ATOM 666 C CA . GLU A 1 85 ? 23.560 5.783 0.138 1.00 91.56 85 GLU A CA 1
ATOM 667 C C . GLU A 1 85 ? 23.577 5.644 -1.389 1.00 91.56 85 GLU A C 1
ATOM 669 O O . GLU A 1 85 ? 24.578 5.968 -2.019 1.00 91.56 85 GLU A O 1
ATOM 674 N N . LEU A 1 86 ? 22.482 5.167 -1.987 1.00 89.69 86 LEU A N 1
ATOM 675 C CA . LEU A 1 86 ? 22.348 5.062 -3.440 1.00 89.69 86 LEU A CA 1
ATOM 676 C C . LEU A 1 86 ? 21.851 6.375 -4.061 1.00 89.69 86 LEU A C 1
ATOM 678 O O . LEU A 1 86 ? 21.956 6.559 -5.274 1.00 89.69 86 LEU A O 1
ATOM 682 N N . ALA A 1 87 ? 21.313 7.293 -3.250 1.00 83.56 87 ALA A N 1
ATOM 683 C CA . ALA A 1 87 ? 20.807 8.568 -3.734 1.00 83.56 87 ALA A CA 1
ATOM 684 C C . ALA A 1 87 ? 21.956 9.400 -4.330 1.00 83.56 87 ALA A C 1
ATOM 686 O O . ALA A 1 87 ? 22.965 9.648 -3.676 1.00 83.56 87 ALA A O 1
ATOM 687 N N . GLY A 1 88 ? 21.803 9.823 -5.588 1.00 80.00 88 GLY A N 1
ATOM 688 C CA . GLY A 1 88 ? 22.800 10.623 -6.310 1.00 80.00 88 GLY A CA 1
ATOM 689 C C . GLY A 1 88 ? 23.752 9.829 -7.210 1.00 80.00 88 GLY A C 1
ATOM 690 O O . GLY A 1 88 ? 24.494 10.442 -7.969 1.00 80.00 88 GLY A O 1
ATOM 691 N N . THR A 1 89 ? 23.705 8.492 -7.200 1.00 91.69 89 THR A N 1
ATOM 692 C CA . THR A 1 89 ? 24.455 7.662 -8.160 1.00 91.69 89 THR A CA 1
ATOM 693 C C . THR A 1 89 ? 23.483 7.005 -9.135 1.00 91.69 89 THR A C 1
ATOM 695 O O . THR A 1 89 ? 22.963 5.925 -8.852 1.00 91.69 89 THR A O 1
ATOM 698 N N . ALA A 1 90 ? 23.225 7.655 -10.275 1.00 92.56 90 ALA A N 1
ATOM 699 C CA . ALA A 1 90 ? 22.221 7.215 -11.253 1.00 92.56 90 ALA A CA 1
ATOM 700 C C . ALA A 1 90 ? 22.381 5.733 -11.640 1.00 92.56 90 ALA A C 1
ATOM 702 O O . ALA A 1 90 ? 21.424 4.968 -11.545 1.00 92.56 90 ALA A O 1
ATOM 703 N N . ASP A 1 91 ? 23.606 5.295 -11.933 1.00 95.62 91 ASP A N 1
ATOM 704 C CA . ASP A 1 91 ? 23.886 3.899 -12.288 1.00 95.62 91 ASP A CA 1
ATOM 705 C C . ASP A 1 91 ? 23.601 2.913 -11.149 1.00 95.62 91 ASP A C 1
ATOM 707 O O . ASP A 1 91 ? 23.203 1.771 -11.381 1.00 95.62 91 ASP A O 1
ATOM 711 N N . ALA A 1 92 ? 23.826 3.319 -9.896 1.00 95.12 92 ALA A N 1
ATOM 712 C CA . ALA A 1 92 ? 23.552 2.464 -8.747 1.00 95.12 92 ALA A CA 1
ATOM 713 C C . ALA A 1 92 ? 22.044 2.334 -8.503 1.00 95.12 92 ALA A C 1
ATOM 715 O O . ALA A 1 92 ? 21.571 1.236 -8.202 1.00 95.12 92 ALA A O 1
ATOM 716 N N . VAL A 1 93 ? 21.293 3.427 -8.683 1.00 95.81 93 VAL A N 1
ATOM 717 C CA . VAL A 1 93 ? 19.824 3.416 -8.652 1.00 95.81 93 VAL A CA 1
ATOM 718 C C . VAL A 1 93 ? 19.277 2.530 -9.768 1.00 95.81 93 VAL A C 1
ATOM 720 O O . VAL A 1 93 ? 18.418 1.692 -9.496 1.00 95.81 93 VAL A O 1
ATOM 723 N N . GLU A 1 94 ? 19.820 2.639 -10.981 1.00 97.00 94 GLU A N 1
ATOM 724 C CA . GLU A 1 94 ? 19.394 1.831 -12.126 1.00 97.00 94 GLU A CA 1
ATOM 725 C C . GLU A 1 94 ? 19.636 0.338 -11.886 1.00 97.00 94 GLU A C 1
ATOM 727 O O . GLU A 1 94 ? 18.711 -0.469 -11.988 1.00 97.00 94 GLU A O 1
ATOM 732 N N . ARG A 1 95 ? 20.842 -0.049 -11.446 1.00 96.94 95 ARG A N 1
ATOM 733 C CA . ARG A 1 95 ? 21.136 -1.451 -11.097 1.00 96.94 95 ARG A CA 1
ATOM 734 C C . ARG A 1 95 ? 20.217 -1.980 -9.995 1.00 96.94 95 ARG A C 1
ATOM 736 O O . ARG A 1 95 ? 19.761 -3.123 -10.071 1.00 96.94 95 ARG A O 1
ATOM 743 N N . ALA A 1 96 ? 19.938 -1.167 -8.977 1.00 97.38 96 ALA A N 1
ATOM 744 C CA . ALA A 1 96 ? 19.045 -1.548 -7.888 1.00 97.38 96 ALA A CA 1
ATOM 745 C C . ALA A 1 96 ? 17.589 -1.700 -8.362 1.00 97.38 96 ALA A C 1
ATOM 747 O O . ALA A 1 96 ? 16.892 -2.617 -7.917 1.00 97.38 96 ALA A O 1
ATOM 748 N N . PHE A 1 97 ? 17.133 -0.844 -9.280 1.00 98.06 97 PHE A N 1
ATOM 749 C CA . PHE A 1 97 ? 15.807 -0.948 -9.877 1.00 98.06 97 PHE A CA 1
ATOM 750 C C . PHE A 1 97 ? 15.689 -2.184 -10.778 1.00 98.06 97 PHE A C 1
ATOM 752 O O . PHE A 1 97 ? 14.748 -2.959 -10.616 1.00 98.06 97 PHE A O 1
ATOM 759 N N . ALA A 1 98 ? 16.679 -2.452 -11.633 1.00 97.88 98 ALA A N 1
ATOM 760 C CA . ALA A 1 98 ? 16.722 -3.655 -12.464 1.00 97.88 98 ALA A CA 1
ATOM 761 C C . ALA A 1 98 ? 16.698 -4.943 -11.619 1.00 97.88 98 ALA A C 1
ATOM 763 O O . ALA A 1 98 ? 15.935 -5.869 -11.895 1.00 97.88 98 ALA A O 1
ATOM 764 N N . GLU A 1 99 ? 17.471 -4.995 -10.527 1.00 97.94 99 GLU A N 1
ATOM 765 C CA . GLU A 1 99 ? 17.403 -6.086 -9.544 1.00 97.94 99 GLU A CA 1
ATOM 766 C C . GLU A 1 99 ? 16.002 -6.211 -8.926 1.00 97.94 99 GLU A C 1
ATOM 768 O O . GLU A 1 99 ? 15.475 -7.316 -8.775 1.00 97.94 99 GLU A O 1
ATOM 773 N N . ARG A 1 100 ? 15.360 -5.086 -8.590 1.00 98.06 100 ARG A N 1
ATOM 774 C CA . ARG A 1 100 ? 14.002 -5.078 -8.037 1.00 98.06 100 ARG A CA 1
ATOM 775 C C . ARG A 1 100 ? 12.973 -5.626 -9.028 1.00 98.06 100 ARG A C 1
ATOM 777 O O . ARG A 1 100 ? 12.063 -6.342 -8.599 1.00 98.06 100 ARG A O 1
ATOM 784 N N . VAL A 1 101 ? 13.100 -5.298 -10.312 1.00 98.31 101 VAL A N 1
ATOM 785 C CA . VAL A 1 101 ? 12.247 -5.829 -11.384 1.00 98.31 101 VAL A CA 1
ATOM 786 C C . VAL A 1 101 ? 12.473 -7.329 -11.539 1.00 98.31 101 VAL A C 1
ATOM 788 O O . VAL A 1 101 ? 11.503 -8.075 -11.432 1.00 98.31 101 VAL A O 1
ATOM 791 N N . ARG A 1 102 ? 13.727 -7.794 -11.641 1.00 98.25 102 ARG A N 1
ATOM 792 C CA . ARG A 1 102 ? 14.057 -9.233 -11.724 1.00 98.25 102 ARG A CA 1
ATOM 793 C C . ARG A 1 102 ? 13.456 -10.040 -10.570 1.00 98.25 102 ARG A C 1
ATOM 795 O O . ARG A 1 102 ? 12.829 -11.068 -10.798 1.00 98.25 102 ARG A O 1
ATOM 802 N N . ARG A 1 103 ? 13.541 -9.539 -9.332 1.00 97.94 103 ARG A N 1
ATOM 803 C CA . ARG A 1 103 ? 12.882 -10.174 -8.171 1.00 97.94 103 ARG A CA 1
ATOM 804 C C . ARG A 1 103 ? 11.357 -10.168 -8.252 1.00 97.94 103 ARG A C 1
ATOM 806 O O . ARG A 1 103 ? 10.721 -11.058 -7.703 1.00 97.94 103 ARG A O 1
ATOM 813 N N . SER A 1 104 ? 10.768 -9.149 -8.875 1.00 98.06 104 SER A N 1
ATOM 814 C CA . SER A 1 104 ? 9.314 -9.061 -9.051 1.00 98.06 104 SER A CA 1
ATOM 815 C C . SER A 1 104 ? 8.824 -10.065 -10.097 1.00 98.06 104 SER A C 1
ATOM 817 O O . SER A 1 104 ? 7.792 -10.686 -9.871 1.00 98.06 104 SER A O 1
ATOM 819 N N . VAL A 1 105 ? 9.588 -10.270 -11.179 1.00 98.19 105 VAL A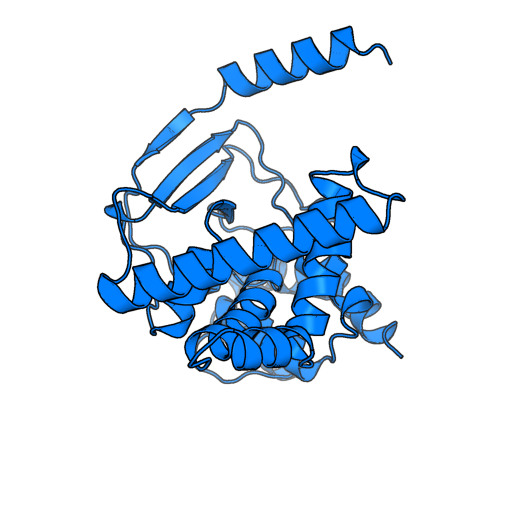 N 1
ATOM 820 C CA . VAL A 1 105 ? 9.351 -11.324 -12.183 1.00 98.19 105 VAL A CA 1
ATOM 821 C C . VAL A 1 105 ? 9.405 -12.701 -11.526 1.00 98.19 105 VAL A C 1
ATOM 823 O O . VAL A 1 105 ? 8.396 -13.397 -11.519 1.00 98.19 105 VAL A O 1
ATOM 826 N N . ALA A 1 106 ? 10.511 -13.030 -10.850 1.00 97.62 106 ALA A N 1
ATOM 827 C CA . ALA A 1 106 ? 10.669 -14.319 -10.171 1.00 97.62 106 ALA A CA 1
ATOM 828 C C . ALA A 1 106 ? 9.567 -14.580 -9.125 1.00 97.62 106 ALA A C 1
ATOM 830 O O . ALA A 1 106 ? 9.095 -15.704 -8.962 1.00 97.62 106 ALA A O 1
ATOM 831 N N . LEU A 1 107 ? 9.119 -13.534 -8.419 1.00 97.19 107 LEU A N 1
ATOM 832 C CA . LEU A 1 107 ? 8.001 -13.648 -7.486 1.00 97.19 107 LEU A CA 1
ATOM 833 C C . LEU A 1 107 ? 6.670 -13.918 -8.206 1.00 97.19 107 LEU A C 1
ATOM 835 O O . LEU A 1 107 ? 5.894 -14.734 -7.719 1.00 97.19 107 LEU A O 1
ATOM 839 N N . CYS A 1 108 ? 6.388 -13.244 -9.326 1.00 97.56 108 CYS A N 1
ATOM 840 C CA . CYS A 1 108 ? 5.197 -13.519 -10.133 1.00 97.56 108 CYS A CA 1
ATOM 841 C C . CYS A 1 108 ? 5.189 -14.960 -10.648 1.00 97.56 108 CYS A C 1
ATOM 843 O O . CYS A 1 108 ? 4.159 -15.617 -10.542 1.00 97.56 108 CYS A O 1
ATOM 845 N N . GLU A 1 109 ? 6.320 -15.444 -11.160 1.00 97.06 109 GLU A N 1
ATOM 846 C CA . GLU A 1 109 ? 6.481 -16.815 -11.660 1.00 97.06 109 GLU A CA 1
ATOM 847 C C . GLU A 1 109 ? 6.257 -17.841 -10.546 1.00 97.06 109 GLU A C 1
ATOM 849 O O . GLU A 1 109 ? 5.430 -18.741 -10.683 1.00 97.06 109 GLU A O 1
ATOM 854 N N . SER A 1 110 ? 6.921 -17.661 -9.400 1.00 97.06 110 SER A N 1
ATOM 855 C CA . SER A 1 110 ? 6.749 -18.532 -8.234 1.00 97.06 110 SER A CA 1
ATOM 856 C C . SER A 1 110 ? 5.304 -18.543 -7.728 1.00 97.06 110 SER A C 1
ATOM 858 O O . SER A 1 110 ? 4.768 -19.612 -7.439 1.00 97.06 110 SER A O 1
ATOM 860 N N . PHE A 1 111 ? 4.657 -17.376 -7.660 1.00 97.19 111 PHE A N 1
ATOM 861 C CA . PHE A 1 111 ? 3.269 -17.267 -7.217 1.00 97.19 111 PHE A CA 1
ATOM 862 C C . PHE A 1 111 ? 2.291 -17.878 -8.227 1.00 97.19 111 PHE A C 1
ATOM 864 O O . PHE A 1 111 ? 1.313 -18.496 -7.828 1.00 97.19 111 PHE A O 1
ATOM 871 N N . ALA A 1 112 ? 2.537 -17.734 -9.531 1.00 96.38 112 ALA A N 1
ATOM 872 C CA . ALA A 1 112 ? 1.710 -18.358 -10.562 1.00 96.38 112 ALA A CA 1
ATOM 873 C C . ALA A 1 112 ? 1.832 -19.890 -10.547 1.00 96.38 112 ALA A C 1
ATOM 875 O O . ALA A 1 112 ? 0.843 -20.581 -10.769 1.00 96.38 112 ALA A O 1
ATOM 876 N N . ALA A 1 113 ? 3.026 -20.414 -10.261 1.00 97.25 113 ALA A N 1
ATOM 877 C CA . ALA A 1 113 ? 3.281 -21.850 -10.239 1.00 97.25 113 ALA A CA 1
ATOM 878 C C . ALA A 1 113 ? 2.717 -22.554 -8.994 1.00 97.25 113 ALA A C 1
ATOM 880 O O . ALA A 1 113 ? 2.206 -23.665 -9.105 1.00 97.25 113 ALA A O 1
ATOM 881 N N . ALA A 1 114 ? 2.829 -21.937 -7.812 1.00 96.88 114 ALA A N 1
ATOM 882 C CA . ALA A 1 114 ? 2.542 -22.602 -6.535 1.00 96.88 114 ALA A CA 1
ATOM 883 C C . ALA A 1 114 ? 1.569 -21.840 -5.618 1.00 96.88 114 ALA A C 1
ATOM 885 O O . ALA A 1 114 ? 1.256 -22.310 -4.526 1.00 96.88 114 ALA A O 1
ATOM 886 N N . GLY A 1 115 ? 1.085 -20.668 -6.032 1.00 96.38 115 GLY A N 1
ATOM 887 C CA . GLY A 1 115 ? 0.304 -19.784 -5.174 1.00 96.38 115 GLY A CA 1
ATOM 888 C C . GLY A 1 115 ? 1.153 -19.116 -4.090 1.00 96.38 115 GLY A C 1
ATOM 889 O O . GLY A 1 115 ? 2.355 -18.883 -4.237 1.00 96.38 115 GLY A O 1
ATOM 890 N N . TYR A 1 116 ? 0.507 -18.756 -2.983 1.00 96.50 116 TYR A N 1
ATOM 891 C CA . TYR A 1 116 ? 1.183 -18.157 -1.838 1.00 96.50 116 TYR A CA 1
ATOM 892 C C . TYR A 1 116 ? 1.927 -19.213 -1.008 1.00 96.50 116 TYR A C 1
ATOM 894 O O . TYR A 1 116 ? 1.308 -20.144 -0.505 1.00 96.50 116 TYR A O 1
ATOM 902 N N . ASP A 1 117 ? 3.232 -19.017 -0.805 1.00 95.06 117 ASP A N 1
ATOM 903 C CA . ASP A 1 117 ? 4.053 -19.867 0.062 1.00 95.06 117 ASP A CA 1
ATOM 904 C C . ASP A 1 117 ? 4.027 -19.382 1.534 1.00 95.06 117 ASP A C 1
ATOM 906 O O . ASP A 1 117 ? 4.599 -18.325 1.844 1.00 95.06 117 ASP A O 1
ATOM 910 N N . PRO A 1 118 ? 3.414 -20.138 2.470 1.00 91.75 118 PRO A N 1
ATOM 911 C CA . PRO A 1 118 ? 3.373 -19.783 3.887 1.00 91.75 118 PRO A CA 1
ATOM 912 C C . PRO A 1 118 ? 4.719 -19.960 4.609 1.00 91.75 118 PRO A C 1
ATOM 914 O O . PRO A 1 118 ? 4.888 -19.405 5.699 1.00 91.75 118 PRO A O 1
ATOM 917 N N . ALA A 1 119 ? 5.702 -20.665 4.027 1.00 93.00 119 ALA A N 1
ATOM 918 C CA . ALA A 1 119 ? 7.053 -20.755 4.592 1.00 93.00 119 ALA A CA 1
ATOM 919 C C . ALA A 1 119 ? 7.760 -19.388 4.589 1.00 93.00 119 ALA A C 1
ATOM 921 O O . ALA A 1 119 ? 8.582 -19.098 5.463 1.00 93.00 119 ALA A O 1
ATOM 922 N N . GLY A 1 120 ? 7.375 -18.509 3.659 1.00 93.62 120 GLY A N 1
ATOM 923 C CA . GLY A 1 120 ? 7.631 -17.078 3.715 1.00 93.62 120 GLY A CA 1
ATOM 924 C C . GLY A 1 120 ? 6.401 -16.319 4.223 1.00 93.62 120 GLY A C 1
ATOM 925 O O . GLY A 1 120 ? 5.636 -15.810 3.397 1.00 93.62 120 GLY A O 1
ATOM 926 N N . PRO A 1 121 ? 6.197 -16.142 5.543 1.00 96.88 121 PRO A N 1
ATOM 927 C CA . PRO A 1 121 ? 5.078 -15.359 6.066 1.00 96.88 121 PRO A CA 1
ATOM 928 C C . PRO A 1 121 ? 5.235 -13.864 5.747 1.00 96.88 121 PRO A C 1
ATOM 930 O O . PRO A 1 121 ? 6.354 -13.347 5.618 1.00 96.88 121 PRO A O 1
ATOM 933 N N . LEU A 1 122 ? 4.126 -13.134 5.619 1.00 98.19 122 LEU A N 1
ATOM 934 C CA . LEU A 1 122 ? 4.152 -11.668 5.639 1.00 98.19 122 LEU A CA 1
ATOM 935 C C . LEU A 1 122 ? 4.506 -11.185 7.051 1.00 98.19 122 LEU A C 1
ATOM 937 O O . LEU A 1 122 ? 4.051 -11.751 8.045 1.00 98.19 122 LEU A O 1
ATOM 941 N N . LEU A 1 123 ? 5.283 -10.106 7.160 1.00 98.19 123 LEU A N 1
ATOM 942 C CA . LEU A 1 123 ? 5.547 -9.481 8.455 1.00 98.19 123 LEU A CA 1
ATOM 943 C C . LEU A 1 123 ? 4.590 -8.312 8.656 1.00 98.19 123 LEU A C 1
ATOM 945 O O . LEU A 1 123 ? 4.729 -7.264 8.019 1.00 98.19 123 LEU A O 1
ATOM 949 N N . LEU A 1 124 ? 3.644 -8.473 9.570 1.00 98.56 124 LEU A N 1
ATOM 950 C CA . LEU A 1 124 ? 2.853 -7.375 10.105 1.00 98.56 124 LEU A CA 1
ATOM 951 C C . LEU A 1 124 ? 3.573 -6.758 11.303 1.00 98.56 124 LEU A C 1
ATOM 953 O O . LEU A 1 124 ? 4.429 -7.371 11.938 1.00 98.56 124 LEU A O 1
ATOM 957 N N . ARG A 1 125 ? 3.224 -5.518 11.620 1.00 98.19 125 ARG A N 1
ATOM 958 C CA . ARG A 1 125 ? 3.759 -4.766 12.749 1.00 98.19 125 ARG A CA 1
ATOM 959 C C . ARG A 1 125 ? 2.624 -4.294 13.629 1.00 98.19 125 ARG A C 1
ATOM 961 O O . ARG A 1 125 ? 1.578 -3.873 13.135 1.00 98.19 125 ARG A O 1
ATOM 968 N N . SER A 1 126 ? 2.881 -4.319 14.926 1.00 97.94 126 SER A N 1
ATOM 969 C CA . SER A 1 126 ? 2.001 -3.798 15.956 1.00 97.94 126 SER A CA 1
ATOM 970 C C . SER A 1 126 ? 2.791 -3.061 17.039 1.00 97.94 126 SER A C 1
ATOM 972 O O . SER A 1 126 ? 4.027 -3.105 17.110 1.00 97.94 126 SER A O 1
ATOM 974 N N . GLY A 1 127 ? 2.065 -2.349 17.893 1.00 96.12 127 GLY A N 1
ATOM 975 C CA . GLY A 1 127 ? 2.614 -1.645 19.040 1.00 96.12 127 GLY A CA 1
ATOM 976 C C . GLY A 1 127 ? 1.709 -1.795 20.254 1.00 96.12 127 GLY A C 1
ATOM 977 O O . GLY A 1 127 ? 0.490 -1.807 20.105 1.00 96.12 127 GLY A O 1
ATOM 978 N N . ARG A 1 128 ? 2.283 -1.846 21.465 1.00 94.06 128 ARG A N 1
ATOM 979 C CA . ARG A 1 128 ? 1.475 -1.705 22.697 1.00 94.06 128 ARG A CA 1
ATOM 980 C C . ARG A 1 128 ? 0.774 -0.347 22.726 1.00 94.06 128 ARG A C 1
ATOM 982 O O . ARG A 1 128 ? -0.366 -0.241 23.164 1.00 94.06 128 ARG A O 1
ATOM 989 N N . ARG A 1 129 ? 1.463 0.673 22.209 1.00 95.62 129 ARG A N 1
ATOM 990 C CA . ARG A 1 129 ? 0.906 1.976 21.856 1.00 95.62 129 ARG A CA 1
ATOM 991 C C . ARG A 1 129 ? 1.058 2.213 20.356 1.00 95.62 129 ARG A C 1
ATOM 993 O O . ARG A 1 129 ? 2.166 2.114 19.825 1.00 95.62 129 ARG A O 1
ATOM 1000 N N . ILE A 1 130 ? -0.037 2.581 19.695 1.00 97.44 130 ILE A N 1
ATOM 1001 C CA . ILE A 1 130 ? -0.008 3.097 18.324 1.00 97.44 130 ILE A CA 1
ATOM 1002 C C . ILE A 1 130 ? 0.096 4.622 18.400 1.00 97.44 130 ILE A C 1
ATOM 1004 O O . ILE A 1 130 ? -0.754 5.296 18.981 1.00 97.44 130 ILE A O 1
ATOM 1008 N N . ALA A 1 131 ? 1.201 5.161 17.898 1.00 97.69 131 ALA A N 1
ATOM 1009 C CA . ALA A 1 131 ? 1.411 6.592 17.745 1.00 97.69 131 ALA A CA 1
ATOM 1010 C C . ALA A 1 131 ? 0.816 7.072 16.413 1.00 97.69 131 ALA A C 1
ATOM 1012 O O . ALA A 1 131 ? 0.535 6.271 15.521 1.00 97.69 131 ALA A O 1
ATOM 1013 N N . ALA A 1 132 ? 0.657 8.389 16.271 1.00 98.06 132 ALA A N 1
ATOM 1014 C CA . ALA A 1 132 ? 0.362 8.974 14.970 1.00 98.06 132 ALA A CA 1
ATOM 1015 C C . ALA A 1 132 ? 1.472 8.630 13.957 1.00 98.06 132 ALA A C 1
ATOM 1017 O O . ALA A 1 132 ? 2.624 8.383 14.337 1.00 98.06 132 ALA A O 1
ATOM 1018 N N . THR A 1 133 ? 1.126 8.618 12.672 1.00 98.25 133 THR A N 1
ATOM 1019 C CA . THR A 1 133 ? 2.106 8.522 11.583 1.00 98.25 133 THR A CA 1
ATOM 1020 C C . THR A 1 133 ? 3.047 9.732 11.607 1.00 98.25 133 THR A C 1
ATOM 1022 O O . THR A 1 133 ? 2.768 10.741 12.255 1.00 98.25 133 THR A O 1
ATOM 1025 N N . ALA A 1 134 ? 4.155 9.673 10.861 1.00 96.44 134 ALA A N 1
ATOM 1026 C CA . ALA A 1 134 ? 5.069 10.817 10.727 1.00 96.44 134 ALA A CA 1
ATOM 1027 C C . ALA A 1 134 ? 4.389 12.076 10.142 1.00 96.44 134 ALA A C 1
ATOM 1029 O O . ALA A 1 134 ? 4.827 13.189 10.404 1.00 96.44 134 ALA A O 1
ATOM 1030 N N . THR A 1 135 ? 3.303 11.887 9.390 1.00 97.25 135 THR A N 1
ATOM 1031 C CA . THR A 1 135 ? 2.455 12.932 8.795 1.00 97.25 135 THR A CA 1
ATOM 1032 C C . THR A 1 135 ? 1.343 13.414 9.733 1.00 97.25 135 THR A C 1
ATOM 1034 O O . THR A 1 135 ? 0.623 14.347 9.402 1.00 97.25 135 THR A O 1
ATOM 1037 N N . GLY A 1 136 ? 1.181 12.795 10.908 1.00 98.06 136 GLY A N 1
ATOM 1038 C CA . GLY A 1 136 ? 0.194 13.190 11.915 1.00 98.06 136 GLY A CA 1
ATOM 1039 C C . GLY A 1 136 ? -1.155 12.468 11.842 1.00 98.06 136 GLY A C 1
ATOM 1040 O O . GLY A 1 136 ? -2.003 12.708 12.708 1.00 98.06 136 GLY A O 1
ATOM 1041 N N . LYS A 1 137 ? -1.362 11.548 10.887 1.00 98.38 137 LYS A N 1
ATOM 1042 C CA . LYS A 1 137 ? -2.585 10.730 10.818 1.00 98.38 137 LYS A CA 1
ATOM 1043 C C . LYS A 1 137 ? -2.692 9.835 12.048 1.00 98.38 137 LYS A C 1
ATOM 1045 O O . LYS A 1 137 ? -1.716 9.215 12.480 1.00 98.38 137 LYS A O 1
ATOM 1050 N N . ARG A 1 138 ? -3.897 9.736 12.604 1.00 98.06 138 ARG A N 1
ATOM 1051 C CA . ARG A 1 138 ? -4.221 8.827 13.711 1.00 98.06 138 ARG A CA 1
ATOM 1052 C C . ARG A 1 138 ? -5.067 7.693 13.177 1.00 98.06 138 ARG A C 1
ATOM 1054 O O . ARG A 1 138 ? -6.110 7.950 12.598 1.00 98.06 138 ARG A O 1
ATOM 1061 N N . ILE A 1 139 ? -4.584 6.474 13.380 1.00 97.38 139 ILE A N 1
ATOM 1062 C CA . ILE A 1 139 ? -5.188 5.241 12.894 1.00 97.38 139 ILE A CA 1
ATOM 1063 C C . ILE A 1 139 ? -5.425 4.324 14.100 1.00 97.38 139 ILE A C 1
ATOM 1065 O O . ILE A 1 139 ? -4.494 4.065 14.859 1.00 97.38 139 ILE A O 1
ATOM 1069 N N . GLU A 1 140 ? -6.661 3.873 14.300 1.00 93.56 140 GLU A N 1
ATOM 1070 C CA . GLU A 1 140 ? -7.094 3.103 15.475 1.00 93.56 140 GLU A CA 1
ATOM 1071 C C . GLU A 1 140 ? -6.733 1.618 15.385 1.00 93.56 140 GLU A C 1
ATOM 1073 O O . GLU A 1 140 ? -6.471 0.966 16.399 1.00 93.56 140 GLU A O 1
ATOM 1078 N N . ARG A 1 141 ? -6.700 1.071 14.165 1.00 92.62 141 ARG A N 1
ATOM 1079 C CA . ARG A 1 141 ? -6.284 -0.317 13.908 1.00 92.62 141 ARG A CA 1
ATOM 1080 C C . ARG A 1 141 ? -4.859 -0.574 14.408 1.00 92.62 141 ARG A C 1
ATOM 1082 O O . ARG A 1 141 ? -4.021 0.323 14.484 1.00 92.62 141 ARG A O 1
ATOM 1089 N N . ARG A 1 142 ? -4.585 -1.837 14.749 1.00 95.94 142 ARG A N 1
ATOM 1090 C CA . ARG A 1 142 ? -3.367 -2.244 15.474 1.00 95.94 142 ARG A CA 1
ATOM 1091 C C . ARG A 1 142 ? -2.367 -3.051 14.659 1.00 95.94 142 ARG A C 1
ATOM 1093 O O . ARG A 1 142 ? -1.253 -3.267 15.137 1.00 95.94 142 ARG A O 1
ATOM 1100 N N . LEU A 1 143 ? -2.751 -3.499 13.469 1.00 98.12 143 LEU A N 1
ATOM 1101 C CA . LEU A 1 143 ? -1.906 -4.276 12.570 1.00 98.12 143 LEU A CA 1
ATOM 1102 C C . LEU A 1 143 ? -1.623 -3.467 11.310 1.00 98.12 143 LEU A C 1
ATOM 1104 O O . LEU A 1 143 ? -2.528 -2.920 10.686 1.00 98.12 143 LEU A O 1
ATOM 1108 N N . PHE A 1 144 ? -0.349 -3.407 10.943 1.00 98.44 144 PHE A N 1
ATOM 1109 C CA . PHE A 1 144 ? 0.135 -2.675 9.780 1.00 98.44 144 PHE A CA 1
ATOM 1110 C C . PHE A 1 144 ? 1.094 -3.558 9.000 1.00 98.44 144 PHE A C 1
ATOM 1112 O O . PHE A 1 144 ? 1.939 -4.221 9.596 1.00 98.44 144 PHE A O 1
ATOM 1119 N N . VAL A 1 145 ? 1.026 -3.558 7.671 1.00 97.69 145 VAL A N 1
ATOM 1120 C CA . VAL A 1 145 ? 1.997 -4.319 6.874 1.00 97.69 145 VAL A CA 1
ATOM 1121 C C . VAL A 1 145 ? 3.402 -3.718 7.017 1.00 97.69 145 VAL A C 1
ATOM 1123 O O . VAL A 1 145 ? 3.606 -2.518 6.815 1.00 97.69 145 VAL A O 1
ATOM 1126 N N . GLY A 1 146 ? 4.372 -4.552 7.397 1.00 95.00 146 GLY A N 1
ATOM 1127 C CA . GLY A 1 146 ? 5.783 -4.201 7.555 1.00 95.00 146 GLY A CA 1
ATOM 1128 C C . GLY A 1 146 ? 6.626 -4.658 6.371 1.00 95.00 146 GLY A C 1
ATOM 1129 O O . GLY A 1 146 ? 7.236 -3.825 5.704 1.00 95.00 146 GLY A O 1
ATOM 1130 N N . ASP A 1 147 ? 6.612 -5.963 6.096 1.00 95.88 147 ASP A N 1
ATOM 1131 C CA . ASP A 1 147 ? 7.278 -6.597 4.953 1.00 95.88 147 ASP A CA 1
ATOM 1132 C C . ASP A 1 147 ? 6.302 -7.486 4.158 1.00 95.88 147 ASP A C 1
ATOM 1134 O O . ASP A 1 147 ? 5.229 -7.847 4.641 1.00 95.88 147 ASP A O 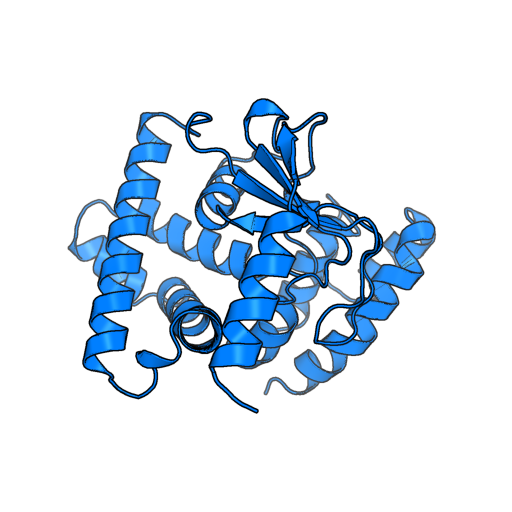1
ATOM 1138 N N . GLY A 1 148 ? 6.663 -7.819 2.916 1.00 96.75 148 GLY A N 1
ATOM 1139 C CA . GLY A 1 148 ? 5.866 -8.692 2.054 1.00 96.75 148 GLY A CA 1
ATOM 1140 C C . GLY A 1 148 ? 4.815 -7.955 1.228 1.00 96.75 148 GLY A C 1
ATOM 1141 O O . GLY A 1 148 ? 3.874 -8.565 0.743 1.00 96.75 148 GLY A O 1
ATOM 1142 N N . CYS A 1 149 ? 4.965 -6.647 1.009 1.00 97.88 149 CYS A N 1
ATOM 1143 C CA . CYS A 1 149 ? 3.965 -5.846 0.291 1.00 97.88 149 CYS A CA 1
ATOM 1144 C C . CYS A 1 149 ? 3.773 -6.253 -1.181 1.00 97.88 149 CYS A C 1
ATOM 1146 O O . CYS A 1 149 ? 2.696 -6.045 -1.725 1.00 97.88 149 CYS A O 1
ATOM 1148 N N . HIS A 1 150 ? 4.789 -6.843 -1.822 1.00 98.31 150 HIS A N 1
ATOM 1149 C CA . HIS A 1 150 ? 4.639 -7.469 -3.143 1.00 98.31 150 HIS A CA 1
ATOM 1150 C C . HIS A 1 150 ? 3.780 -8.739 -3.081 1.00 98.31 150 HIS A C 1
ATOM 1152 O O . HIS A 1 150 ? 2.877 -8.892 -3.893 1.00 98.31 150 HIS A O 1
ATOM 1158 N N . ARG A 1 151 ? 3.992 -9.598 -2.074 1.00 98.38 151 ARG A N 1
ATOM 1159 C CA . ARG A 1 151 ? 3.157 -10.787 -1.824 1.00 98.38 151 ARG A CA 1
ATOM 1160 C C . ARG A 1 151 ? 1.715 -10.394 -1.486 1.00 98.38 151 ARG A C 1
ATOM 1162 O O . ARG A 1 151 ? 0.785 -10.961 -2.039 1.00 98.38 151 ARG A O 1
ATOM 1169 N N . LEU A 1 152 ? 1.528 -9.353 -0.669 1.00 98.56 152 LEU A N 1
ATOM 1170 C CA . LEU A 1 152 ? 0.209 -8.782 -0.373 1.00 98.56 152 LEU A CA 1
ATOM 1171 C C . LEU A 1 152 ? -0.494 -8.267 -1.640 1.00 98.56 152 LEU A C 1
ATOM 1173 O O . LEU A 1 152 ? -1.692 -8.472 -1.804 1.00 98.56 152 LEU A O 1
ATOM 1177 N N . ALA A 1 153 ? 0.247 -7.608 -2.537 1.00 98.62 153 ALA A N 1
ATOM 1178 C CA . ALA A 1 153 ? -0.285 -7.135 -3.811 1.00 98.62 153 ALA A CA 1
ATOM 1179 C C . ALA A 1 153 ? -0.743 -8.293 -4.715 1.00 98.62 153 ALA A C 1
ATOM 1181 O O . ALA A 1 153 ? -1.806 -8.177 -5.322 1.00 98.62 153 ALA A O 1
ATOM 1182 N N . LEU A 1 154 ? 0.014 -9.398 -4.767 1.00 98.44 154 LEU A N 1
ATOM 1183 C CA . LEU A 1 154 ? -0.357 -10.611 -5.509 1.00 98.44 154 LEU A CA 1
ATOM 1184 C C . LEU A 1 154 ? -1.582 -11.302 -4.910 1.00 98.44 154 LEU A C 1
ATOM 1186 O O . LEU A 1 154 ? -2.533 -11.553 -5.637 1.00 98.44 154 LEU A O 1
ATOM 1190 N N . LEU A 1 155 ? -1.618 -11.507 -3.591 1.00 98.19 155 LEU A N 1
ATOM 1191 C CA . LEU A 1 155 ? -2.791 -12.057 -2.898 1.00 98.19 155 LEU A CA 1
ATOM 1192 C C . LEU A 1 155 ? -4.055 -11.250 -3.217 1.00 98.19 155 LEU A C 1
ATOM 1194 O O . LEU A 1 155 ? -5.086 -11.799 -3.594 1.00 98.19 155 LEU A O 1
ATOM 1198 N N . ARG A 1 156 ? -3.958 -9.920 -3.140 1.00 97.69 156 ARG A N 1
ATOM 1199 C CA . ARG A 1 156 ? -5.073 -9.032 -3.473 1.00 97.69 156 ARG A CA 1
ATOM 1200 C C . ARG A 1 156 ? -5.450 -9.076 -4.959 1.00 97.69 156 ARG A C 1
ATOM 1202 O O . ARG A 1 156 ? -6.617 -8.879 -5.293 1.00 97.69 156 ARG A O 1
ATOM 1209 N N . ARG A 1 157 ? -4.472 -9.234 -5.860 1.00 96.94 157 ARG A N 1
ATOM 1210 C CA . ARG A 1 157 ? -4.717 -9.407 -7.302 1.00 96.94 157 ARG A CA 1
ATOM 1211 C C . ARG A 1 157 ? -5.543 -10.663 -7.547 1.00 96.94 157 ARG A C 1
ATOM 1213 O O . ARG A 1 157 ? -6.494 -10.593 -8.314 1.00 96.94 157 ARG A O 1
ATOM 1220 N N . ASP A 1 158 ? -5.192 -11.747 -6.866 1.00 96.69 158 ASP A N 1
ATOM 1221 C CA . ASP A 1 158 ? -5.805 -13.071 -6.992 1.00 96.69 158 ASP A CA 1
ATOM 1222 C C . ASP A 1 158 ? -7.175 -13.190 -6.299 1.00 96.69 158 ASP A C 1
ATOM 1224 O O . ASP A 1 158 ? -7.778 -14.254 -6.247 1.00 96.69 158 ASP A O 1
ATOM 1228 N N . GLY A 1 159 ? -7.694 -12.084 -5.756 1.00 96.81 159 GLY A N 1
ATOM 1229 C CA . GLY A 1 159 ? -9.020 -12.034 -5.144 1.00 96.81 159 GLY A CA 1
ATOM 1230 C C . GLY A 1 159 ? -9.056 -12.416 -3.665 1.00 96.81 159 GLY A C 1
ATOM 1231 O O . GLY A 1 159 ? -10.137 -12.402 -3.077 1.00 96.81 159 GLY A O 1
ATOM 1232 N N . ALA A 1 160 ? -7.911 -12.681 -3.024 1.00 97.69 160 ALA A N 1
ATOM 1233 C CA . ALA A 1 160 ? -7.886 -12.902 -1.584 1.00 97.69 160 ALA A CA 1
ATOM 1234 C C . ALA A 1 160 ? -8.383 -11.647 -0.845 1.00 97.69 160 ALA A C 1
ATOM 1236 O O . ALA A 1 160 ? -7.904 -10.529 -1.063 1.00 97.69 160 ALA A O 1
ATOM 1237 N N . THR A 1 161 ? -9.341 -11.840 0.059 1.00 97.56 161 THR A N 1
ATOM 1238 C CA . THR A 1 161 ? -9.940 -10.766 0.866 1.00 97.56 161 THR A CA 1
ATOM 1239 C C . THR A 1 161 ? -9.311 -10.662 2.255 1.00 97.56 161 THR A C 1
ATOM 1241 O O . THR A 1 161 ? -9.336 -9.588 2.863 1.00 97.56 161 THR A O 1
ATOM 1244 N N . ALA A 1 162 ? -8.687 -11.739 2.744 1.00 98.19 162 ALA A N 1
ATOM 1245 C CA . ALA A 1 162 ? -8.041 -11.811 4.050 1.00 98.19 162 ALA A CA 1
ATOM 1246 C C . ALA A 1 162 ? -6.729 -12.614 4.015 1.00 98.19 162 ALA A C 1
ATOM 1248 O O . ALA A 1 162 ? -6.582 -13.550 3.232 1.00 98.19 162 ALA A O 1
ATOM 1249 N N . LEU A 1 163 ? -5.788 -12.249 4.889 1.00 97.69 163 LEU A N 1
ATOM 1250 C CA . LEU A 1 163 ? -4.629 -13.063 5.248 1.00 97.69 163 LEU A CA 1
ATOM 1251 C C . LEU A 1 163 ? -5.045 -14.068 6.315 1.00 97.69 163 LEU A C 1
ATOM 1253 O O . LEU A 1 163 ? -5.600 -13.669 7.337 1.00 97.69 163 LEU A O 1
ATOM 1257 N N . GLN A 1 164 ? -4.739 -15.342 6.094 1.00 97.56 164 GLN A N 1
ATOM 1258 C CA . GLN A 1 164 ? -4.952 -16.387 7.092 1.00 97.56 164 GLN A CA 1
ATOM 1259 C C . GLN A 1 164 ? -3.874 -16.332 8.195 1.00 97.56 164 GLN A C 1
ATOM 1261 O O . GLN A 1 164 ? -2.780 -15.819 7.941 1.00 97.56 164 GLN A O 1
ATOM 1266 N N . PRO A 1 165 ? -4.152 -16.827 9.418 1.00 97.44 165 PRO A N 1
ATOM 1267 C CA . PRO A 1 165 ? -3.221 -16.765 10.554 1.00 97.44 165 PRO A CA 1
ATOM 1268 C C . PRO A 1 165 ? -1.818 -17.336 10.288 1.00 97.44 165 PRO A C 1
ATOM 1270 O O . PRO A 1 165 ? -0.818 -16.828 10.801 1.00 97.44 165 PRO A O 1
ATOM 1273 N N . ASP A 1 166 ? -1.725 -18.383 9.474 1.00 96.62 166 ASP A N 1
ATOM 1274 C CA . ASP A 1 166 ? -0.476 -19.039 9.086 1.00 96.62 166 ASP A CA 1
ATOM 1275 C C . ASP A 1 166 ? 0.356 -18.212 8.089 1.00 96.62 166 ASP A C 1
ATOM 1277 O O . ASP A 1 166 ? 1.589 -18.266 8.134 1.00 96.62 166 ASP A O 1
ATOM 1281 N N . ALA A 1 167 ? -0.300 -17.368 7.286 1.00 97.56 167 ALA A N 1
ATOM 1282 C CA . ALA A 1 167 ? 0.297 -16.515 6.259 1.00 97.56 167 ALA A CA 1
ATOM 1283 C C . ALA A 1 167 ? 1.029 -15.271 6.795 1.00 97.56 167 ALA A C 1
ATOM 1285 O O . ALA A 1 167 ? 1.602 -14.499 6.020 1.00 97.56 167 ALA A O 1
ATOM 1286 N N . TYR A 1 168 ? 1.024 -15.019 8.108 1.00 98.50 168 TYR A N 1
ATOM 1287 C CA . TYR A 1 168 ? 1.733 -13.866 8.655 1.00 98.50 168 TYR A CA 1
ATOM 1288 C C . TYR A 1 168 ? 2.337 -14.082 10.044 1.00 98.50 168 TYR A C 1
ATOM 1290 O O . TYR A 1 168 ? 2.024 -15.014 10.788 1.00 98.50 168 TYR A O 1
ATOM 1298 N N . ARG A 1 169 ? 3.266 -13.189 10.389 1.00 98.19 169 ARG A N 1
ATOM 1299 C CA . ARG A 1 169 ? 3.835 -13.013 11.729 1.00 98.19 169 ARG A CA 1
ATOM 1300 C C . ARG A 1 169 ? 3.685 -11.561 12.150 1.00 98.19 169 ARG A C 1
ATOM 1302 O O . ARG A 1 169 ? 3.673 -10.669 11.305 1.00 98.19 169 ARG A O 1
ATOM 1309 N N . VAL A 1 170 ? 3.588 -11.318 13.452 1.00 98.38 170 VAL A N 1
ATOM 1310 C CA . VAL A 1 170 ? 3.422 -9.971 14.008 1.00 98.38 170 VAL A CA 1
ATOM 1311 C C . VAL A 1 170 ? 4.660 -9.576 14.795 1.00 98.38 170 VAL A C 1
ATOM 1313 O O . VAL A 1 170 ? 4.965 -10.176 15.822 1.00 98.38 170 VAL A O 1
ATOM 1316 N N . GLU A 1 171 ? 5.343 -8.532 14.338 1.00 97.75 171 GLU A N 1
ATOM 1317 C CA . GLU A 1 171 ? 6.376 -7.833 15.098 1.00 97.75 171 GLU A CA 1
ATOM 1318 C C . GLU A 1 171 ? 5.721 -6.823 16.051 1.00 97.75 171 GLU A C 1
ATOM 1320 O O . GLU A 1 171 ? 5.163 -5.814 15.619 1.00 97.75 171 GLU A O 1
ATOM 1325 N N . ILE A 1 172 ? 5.801 -7.068 17.356 1.00 96.75 172 ILE A N 1
ATOM 1326 C CA . ILE A 1 172 ? 5.230 -6.213 18.397 1.00 96.75 172 ILE A CA 1
ATOM 1327 C C . ILE A 1 172 ? 6.345 -5.398 19.046 1.00 96.75 172 ILE A C 1
ATOM 1329 O O . ILE A 1 172 ? 7.318 -5.941 19.575 1.00 96.75 172 ILE A O 1
ATOM 1333 N N . THR A 1 173 ? 6.172 -4.078 19.053 1.00 95.50 173 THR A N 1
ATOM 1334 C CA . THR A 1 173 ? 7.096 -3.127 19.687 1.00 95.50 173 THR A CA 1
ATOM 1335 C C . THR A 1 173 ? 6.400 -2.339 20.807 1.00 95.50 173 THR A C 1
ATOM 1337 O O . THR A 1 173 ? 5.170 -2.322 20.873 1.00 95.50 173 THR A O 1
ATOM 1340 N N . PRO A 1 174 ? 7.125 -1.669 21.723 1.00 95.00 174 PRO A N 1
ATOM 1341 C CA . PRO A 1 174 ? 6.478 -0.843 22.749 1.00 95.00 174 PRO A CA 1
ATOM 1342 C C . PRO A 1 174 ? 5.614 0.282 22.158 1.00 95.00 174 PRO A C 1
ATOM 1344 O O . PRO A 1 174 ? 4.450 0.430 22.527 1.00 95.00 174 PRO A O 1
ATOM 1347 N N . THR A 1 175 ? 6.158 1.011 21.181 1.00 95.69 175 THR A N 1
ATOM 1348 C CA . THR A 1 175 ? 5.459 2.079 20.460 1.00 95.69 175 THR A CA 1
ATOM 1349 C C . THR A 1 175 ? 5.707 1.932 18.966 1.00 95.69 175 THR A C 1
ATOM 1351 O O . THR A 1 175 ? 6.863 1.938 18.526 1.00 95.69 175 THR A O 1
ATOM 1354 N N . LEU A 1 176 ? 4.626 1.864 18.190 1.00 97.12 176 LEU A N 1
ATOM 1355 C CA . LEU A 1 176 ? 4.661 1.834 16.731 1.00 97.12 176 LEU A CA 1
ATOM 1356 C C . LEU A 1 176 ? 4.079 3.133 16.170 1.00 97.12 176 LEU A C 1
ATOM 1358 O O . LEU A 1 176 ? 2.935 3.465 16.457 1.00 97.12 176 LEU A O 1
ATOM 1362 N N . ALA A 1 177 ? 4.850 3.831 15.339 1.00 97.19 177 ALA A N 1
ATOM 1363 C CA . ALA A 1 177 ? 4.332 4.842 14.421 1.00 97.19 177 ALA A CA 1
ATOM 1364 C C . ALA A 1 177 ? 4.214 4.187 13.033 1.00 97.19 177 ALA A C 1
ATOM 1366 O O . ALA A 1 177 ? 5.247 3.783 12.483 1.00 97.19 177 ALA A O 1
ATOM 1367 N N . PRO A 1 178 ? 2.999 4.004 12.488 1.00 97.19 178 PRO A N 1
ATOM 1368 C CA . PRO A 1 178 ? 2.823 3.380 11.182 1.00 97.19 178 PRO A CA 1
ATOM 1369 C C . PRO A 1 178 ? 3.464 4.198 10.056 1.00 97.19 178 PRO A C 1
ATOM 1371 O O . PRO A 1 178 ? 3.523 5.428 10.117 1.00 97.19 178 PRO A O 1
ATOM 1374 N N . LEU A 1 179 ? 3.931 3.506 9.014 1.00 96.12 179 LEU A N 1
ATOM 1375 C CA . LEU A 1 179 ? 4.413 4.160 7.798 1.00 96.12 179 LEU A CA 1
ATOM 1376 C C . LEU A 1 179 ? 3.225 4.671 6.987 1.00 96.12 179 LEU A C 1
ATOM 1378 O O . LEU A 1 179 ? 2.311 3.899 6.708 1.00 96.12 179 LEU A O 1
ATOM 1382 N N . ASP A 1 180 ? 3.284 5.932 6.573 1.00 97.62 180 ASP A N 1
ATOM 1383 C CA . ASP A 1 180 ? 2.302 6.564 5.694 1.00 97.62 180 ASP A CA 1
ATOM 1384 C C . ASP A 1 180 ? 2.931 6.826 4.326 1.00 97.62 180 ASP A C 1
ATOM 1386 O O . ASP A 1 180 ? 3.465 7.898 4.057 1.00 97.62 180 ASP A O 1
ATOM 1390 N N . ASN A 1 181 ? 2.923 5.805 3.473 1.00 97.94 181 ASN A N 1
ATOM 1391 C CA . ASN A 1 181 ? 3.416 5.946 2.106 1.00 97.94 181 ASN A CA 1
ATOM 1392 C C . ASN A 1 181 ? 2.403 6.674 1.221 1.00 97.94 181 ASN A C 1
ATOM 1394 O O . ASN A 1 181 ? 2.798 7.249 0.216 1.00 97.94 181 ASN A O 1
ATOM 1398 N N . THR A 1 182 ? 1.113 6.638 1.563 1.00 98.56 182 THR A N 1
ATOM 1399 C CA . THR A 1 182 ? 0.070 7.308 0.781 1.00 98.56 182 THR A CA 1
ATOM 1400 C C . THR A 1 182 ? 0.315 8.808 0.706 1.00 98.56 182 THR A C 1
ATOM 1402 O O . THR A 1 182 ? 0.332 9.339 -0.396 1.00 98.56 182 THR A O 1
ATOM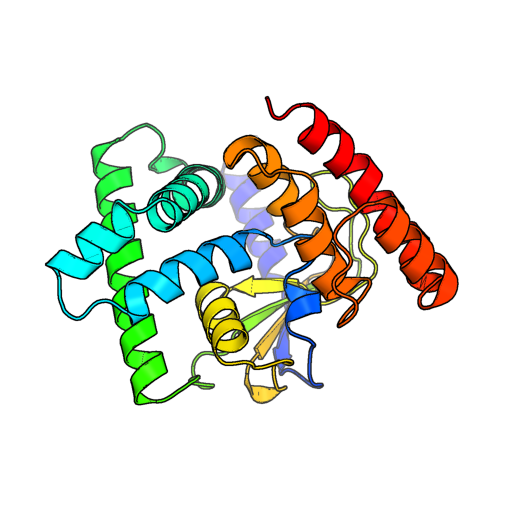 1405 N N . ALA A 1 183 ? 0.566 9.474 1.838 1.00 97.94 183 ALA A N 1
ATOM 1406 C CA . ALA A 1 183 ? 0.818 10.916 1.844 1.00 97.94 183 ALA A CA 1
ATOM 1407 C C . ALA A 1 183 ? 2.030 11.310 0.980 1.00 97.94 183 ALA A C 1
ATOM 1409 O O . ALA A 1 183 ? 1.978 12.298 0.259 1.00 97.94 183 ALA A O 1
ATOM 1410 N N . GLU A 1 184 ? 3.105 10.514 0.994 1.00 96.69 184 GLU A N 1
ATOM 1411 C CA . GLU A 1 184 ? 4.274 10.754 0.134 1.00 96.69 184 GLU A CA 1
ATOM 1412 C C . GLU A 1 184 ? 3.973 10.487 -1.351 1.00 96.69 184 GLU A C 1
ATOM 1414 O O . GLU A 1 184 ? 4.540 11.139 -2.226 1.00 96.69 184 GLU A O 1
ATOM 1419 N N . LEU A 1 185 ? 3.072 9.544 -1.646 1.00 98.00 185 LEU A N 1
ATOM 1420 C CA . LEU A 1 185 ? 2.723 9.158 -3.012 1.00 98.00 185 LEU A CA 1
ATOM 1421 C C . LEU A 1 185 ? 1.701 10.071 -3.685 1.00 98.00 185 LEU A C 1
ATOM 1423 O O . LEU A 1 185 ? 1.684 10.103 -4.912 1.00 98.00 185 LEU A O 1
ATOM 1427 N N . ILE A 1 186 ? 0.873 10.797 -2.929 1.00 98.44 186 ILE A N 1
ATOM 1428 C CA . ILE A 1 186 ? -0.102 11.740 -3.497 1.00 98.44 186 ILE A CA 1
ATOM 1429 C C . ILE A 1 186 ? 0.576 12.736 -4.453 1.00 98.44 186 ILE A C 1
ATOM 1431 O O . ILE A 1 186 ? 0.252 12.694 -5.642 1.00 98.44 186 ILE A O 1
ATOM 1435 N N . PRO A 1 187 ? 1.543 13.562 -4.005 1.00 97.31 187 PRO A N 1
ATOM 1436 C CA . PRO A 1 187 ? 2.213 14.499 -4.900 1.00 97.31 187 PRO A CA 1
ATOM 1437 C C . PRO A 1 187 ? 3.138 13.783 -5.888 1.00 97.31 187 PRO A C 1
ATOM 1439 O O . PRO A 1 187 ? 3.221 14.175 -7.046 1.00 97.31 187 PRO A O 1
ATOM 1442 N N . LEU A 1 188 ? 3.809 12.705 -5.462 1.00 96.56 188 LEU A N 1
ATOM 1443 C CA . LEU A 1 188 ? 4.799 12.013 -6.290 1.00 96.56 188 LEU A CA 1
ATOM 1444 C C . LEU A 1 188 ? 4.198 11.375 -7.549 1.00 96.56 188 LEU A C 1
ATOM 1446 O O . LEU A 1 188 ? 4.870 11.301 -8.573 1.00 96.56 188 LEU A O 1
ATOM 1450 N N . LEU A 1 189 ? 2.961 10.885 -7.460 1.00 97.00 189 LEU A N 1
ATOM 1451 C CA . LEU A 1 189 ? 2.262 10.236 -8.570 1.00 97.00 189 LEU A CA 1
ATOM 1452 C C . LEU A 1 189 ? 1.194 11.131 -9.209 1.00 97.00 189 LEU A C 1
ATOM 1454 O O . LEU A 1 189 ? 0.482 10.670 -10.099 1.00 97.00 189 LEU A O 1
ATOM 1458 N N . GLY A 1 190 ? 1.017 12.362 -8.720 1.00 97.25 190 GLY A N 1
ATOM 1459 C CA . GLY A 1 190 ? -0.104 13.214 -9.113 1.00 97.25 190 GLY A CA 1
ATOM 1460 C C . GLY A 1 190 ? -1.455 12.517 -8.911 1.00 97.25 190 GLY A C 1
ATOM 1461 O O . GLY A 1 190 ? -2.274 12.428 -9.831 1.00 97.25 190 GLY A O 1
ATOM 1462 N N . LEU A 1 191 ? -1.676 11.931 -7.727 1.00 97.31 191 LEU A N 1
ATOM 1463 C CA . LEU A 1 191 ? -2.902 11.179 -7.467 1.00 97.31 191 LEU A CA 1
ATOM 1464 C C . LEU A 1 191 ? -4.120 12.097 -7.529 1.00 97.31 191 LEU A C 1
ATOM 1466 O O . LEU A 1 191 ? -4.262 13.023 -6.742 1.00 97.31 191 LEU A O 1
ATOM 1470 N N . ARG A 1 192 ? -5.048 11.776 -8.432 1.00 97.00 192 ARG A N 1
ATOM 1471 C CA . ARG A 1 192 ? -6.315 12.504 -8.548 1.00 97.00 192 ARG A CA 1
ATOM 1472 C C . ARG A 1 192 ? -7.311 12.097 -7.449 1.00 97.00 192 ARG A C 1
ATOM 1474 O O . ARG A 1 192 ? -7.289 10.935 -7.017 1.00 97.00 192 ARG A O 1
ATOM 1481 N N . PRO A 1 193 ? -8.261 12.980 -7.077 1.00 97.69 193 PRO A N 1
ATOM 1482 C CA . PRO A 1 193 ? -9.227 12.716 -6.007 1.00 97.69 193 PRO A CA 1
ATOM 1483 C C . PRO A 1 193 ? -10.012 11.411 -6.185 1.00 97.69 193 PRO A C 1
ATOM 1485 O O . PRO A 1 193 ? -10.104 10.596 -5.270 1.00 97.69 193 PRO A O 1
ATOM 1488 N N . ARG A 1 194 ? -10.523 11.140 -7.393 1.00 97.81 194 ARG A N 1
ATOM 1489 C CA . ARG A 1 194 ? -11.362 9.956 -7.647 1.00 97.81 194 ARG A CA 1
ATOM 1490 C C . ARG A 1 194 ? -10.632 8.619 -7.380 1.00 97.81 194 ARG A C 1
ATOM 1492 O O . ARG A 1 194 ? -11.154 7.803 -6.618 1.00 97.81 194 ARG A O 1
ATOM 1499 N N . PRO A 1 195 ? -9.435 8.346 -7.946 1.00 97.56 195 PRO A N 1
ATOM 1500 C CA . PRO A 1 195 ? -8.631 7.179 -7.563 1.00 97.56 195 PRO A CA 1
ATOM 1501 C C . PRO A 1 195 ? -8.273 7.111 -6.075 1.00 97.56 195 PRO A C 1
ATOM 1503 O O . PRO A 1 195 ? -8.209 6.011 -5.524 1.00 97.56 195 PRO A O 1
ATOM 1506 N N . TYR A 1 196 ? -8.031 8.257 -5.435 1.00 98.56 196 TYR A N 1
ATOM 1507 C CA . TYR A 1 196 ? -7.717 8.324 -4.011 1.00 98.56 196 TYR A CA 1
ATOM 1508 C C . TYR A 1 196 ? -8.909 7.894 -3.141 1.00 98.56 196 TYR A C 1
ATOM 1510 O O . TYR A 1 196 ? -8.762 7.017 -2.290 1.00 98.56 196 TYR A O 1
ATOM 1518 N N . PHE A 1 197 ? -10.116 8.401 -3.404 1.00 98.62 197 PHE A N 1
ATOM 1519 C CA . PHE A 1 197 ? -11.304 8.010 -2.639 1.00 98.62 197 PHE A CA 1
ATOM 1520 C C . PHE A 1 197 ? -11.702 6.551 -2.863 1.00 98.62 197 PHE A C 1
ATOM 1522 O O . PHE A 1 197 ? -12.090 5.886 -1.906 1.00 98.62 197 PHE A O 1
ATOM 1529 N N . ARG A 1 198 ? -11.503 6.005 -4.073 1.00 98.44 198 ARG A N 1
ATOM 1530 C CA . ARG A 1 198 ? -11.645 4.554 -4.311 1.00 98.44 198 ARG A CA 1
ATOM 1531 C C . ARG A 1 198 ? -10.691 3.735 -3.451 1.00 98.44 198 ARG A C 1
ATOM 1533 O O . ARG A 1 198 ? -11.057 2.671 -2.963 1.00 98.44 198 ARG A O 1
ATOM 1540 N N . PHE A 1 199 ? -9.468 4.223 -3.267 1.00 98.62 199 PHE A N 1
ATOM 1541 C CA . PHE A 1 199 ? -8.502 3.598 -2.375 1.00 98.62 199 PHE A CA 1
ATOM 1542 C C . PHE A 1 199 ? -8.922 3.707 -0.902 1.00 98.62 199 PHE A C 1
ATOM 1544 O O . PHE A 1 199 ? -8.831 2.718 -0.175 1.00 98.62 199 PHE A O 1
ATOM 1551 N N . LEU A 1 200 ? -9.427 4.856 -0.446 1.00 98.69 200 LEU A N 1
ATOM 1552 C CA . LEU A 1 200 ? -9.957 4.977 0.915 1.00 98.69 200 LEU A CA 1
ATOM 1553 C C . LEU A 1 200 ? -11.154 4.046 1.154 1.00 98.69 200 LEU A C 1
ATOM 1555 O O . LEU A 1 200 ? -11.217 3.371 2.184 1.00 98.69 200 LEU A O 1
ATOM 1559 N N . ALA A 1 201 ? -12.059 3.943 0.179 1.00 98.44 201 ALA A N 1
ATOM 1560 C CA . ALA A 1 201 ? -13.233 3.081 0.253 1.00 98.44 201 ALA A CA 1
ATOM 1561 C C . ALA A 1 201 ? -12.877 1.610 0.520 1.00 98.44 201 ALA A C 1
ATOM 1563 O O . ALA A 1 201 ? -13.648 0.925 1.184 1.00 98.44 201 ALA A O 1
ATOM 1564 N N . LEU A 1 202 ? -11.685 1.144 0.121 1.00 97.88 202 LEU A N 1
ATOM 1565 C CA . LEU A 1 202 ? -11.215 -0.211 0.431 1.00 97.88 202 LEU A CA 1
ATOM 1566 C C . LEU A 1 202 ? -11.297 -0.544 1.925 1.00 97.88 202 LEU A C 1
ATOM 1568 O O . LEU A 1 202 ? -11.698 -1.649 2.271 1.00 97.88 202 LEU A O 1
ATOM 1572 N N . ALA A 1 203 ? -10.936 0.392 2.809 1.00 97.06 203 ALA A N 1
ATOM 1573 C CA . ALA A 1 203 ? -11.016 0.198 4.258 1.00 97.06 203 ALA A CA 1
ATOM 1574 C C . ALA A 1 203 ? -12.341 0.715 4.834 1.00 97.06 203 ALA A C 1
ATOM 1576 O O . ALA A 1 203 ? -12.970 0.043 5.653 1.00 97.06 203 ALA A O 1
ATOM 1577 N N . TYR A 1 204 ? -12.764 1.905 4.411 1.00 98.00 204 TYR A N 1
ATOM 1578 C CA . TYR A 1 204 ? -13.834 2.655 5.071 1.00 98.00 204 TYR A CA 1
ATOM 1579 C C . TYR A 1 204 ? -15.240 2.359 4.542 1.00 98.00 204 TYR A C 1
ATOM 1581 O O . TYR A 1 204 ? -16.198 2.529 5.285 1.00 98.00 204 TYR A O 1
ATOM 1589 N N . ALA A 1 205 ? -15.367 1.892 3.301 1.00 97.62 205 ALA A N 1
ATOM 1590 C CA . ALA A 1 205 ? -16.645 1.623 2.646 1.00 97.62 205 ALA A CA 1
ATOM 1591 C C . ALA A 1 205 ? -16.527 0.402 1.706 1.00 97.62 205 ALA A C 1
ATOM 1593 O O . ALA A 1 205 ? -16.668 0.539 0.486 1.00 97.62 205 ALA A O 1
ATOM 1594 N N . PRO A 1 206 ? -16.172 -0.788 2.232 1.00 95.25 206 PRO A N 1
ATOM 1595 C CA . PRO A 1 206 ? -15.906 -1.959 1.402 1.00 95.25 206 PRO A CA 1
ATOM 1596 C C . PRO A 1 206 ? -17.138 -2.335 0.566 1.00 95.25 206 PRO A C 1
ATOM 1598 O O . PRO A 1 206 ? -18.255 -2.370 1.070 1.00 95.25 206 PRO A O 1
ATOM 1601 N N . GLY A 1 207 ? -16.932 -2.610 -0.725 1.00 92.56 207 GLY A N 1
ATOM 1602 C CA . GLY A 1 207 ? -17.992 -3.042 -1.647 1.00 92.56 207 GLY A CA 1
ATOM 1603 C C . GLY A 1 207 ? -18.893 -1.935 -2.214 1.00 92.56 207 GLY A C 1
ATOM 1604 O O . GLY A 1 207 ? -19.670 -2.209 -3.120 1.00 92.56 207 GLY A O 1
ATOM 1605 N N . THR A 1 208 ? -18.780 -0.683 -1.762 1.00 91.94 208 THR A N 1
ATOM 1606 C CA . THR A 1 208 ? -19.728 0.386 -2.154 1.00 91.94 208 THR A CA 1
ATOM 1607 C C . THR A 1 208 ? -19.349 1.143 -3.428 1.00 91.94 208 THR A C 1
ATOM 1609 O O . THR A 1 208 ? -20.154 1.897 -3.978 1.00 91.94 208 THR A O 1
ATOM 1612 N N . GLY A 1 209 ? -18.100 1.007 -3.885 1.00 89.50 209 GLY A N 1
ATOM 1613 C CA . GLY A 1 209 ? -17.578 1.773 -5.018 1.00 89.50 209 GLY A CA 1
ATOM 1614 C C . GLY A 1 209 ? -17.488 3.286 -4.768 1.00 89.50 209 GLY A C 1
ATOM 1615 O O . GLY A 1 209 ? -17.432 4.046 -5.736 1.00 89.50 209 GLY A O 1
ATOM 1616 N N . CYS A 1 210 ? -17.489 3.736 -3.505 1.00 95.25 210 CYS A N 1
ATOM 1617 C CA . CYS A 1 210 ? -17.304 5.144 -3.149 1.00 95.25 210 CYS A CA 1
ATOM 1618 C C . CYS A 1 210 ? -16.041 5.725 -3.804 1.00 95.25 210 CYS A C 1
ATOM 1620 O O . CYS A 1 210 ? -14.942 5.193 -3.659 1.00 95.25 210 CYS A O 1
ATOM 1622 N N . ASP A 1 211 ? -16.207 6.832 -4.525 1.00 97.06 211 ASP A N 1
ATOM 1623 C CA . ASP A 1 211 ? -15.135 7.489 -5.273 1.00 97.06 211 ASP A CA 1
ATOM 1624 C C . ASP A 1 211 ? -15.131 9.021 -5.134 1.00 97.06 211 ASP A C 1
ATOM 1626 O O . ASP A 1 211 ? -14.415 9.703 -5.867 1.00 97.06 211 ASP A O 1
ATOM 1630 N N . THR A 1 212 ? -15.873 9.549 -4.153 1.00 98.25 212 THR A N 1
ATOM 1631 C CA . THR A 1 212 ? -15.887 10.966 -3.760 1.00 98.25 212 THR A CA 1
ATOM 1632 C C . THR A 1 212 ? -15.827 11.117 -2.239 1.00 98.25 212 THR A C 1
ATOM 1634 O O . THR A 1 212 ? -16.233 10.210 -1.505 1.00 98.25 212 THR A O 1
ATOM 1637 N N . GLU A 1 213 ? -15.356 12.275 -1.766 1.00 98.12 213 GLU A N 1
ATOM 1638 C CA . GLU A 1 213 ? -15.294 12.605 -0.337 1.00 98.12 213 GLU A CA 1
ATOM 1639 C C . GLU A 1 213 ? -16.668 12.524 0.329 1.00 98.12 213 GLU A C 1
ATOM 1641 O O . GLU A 1 213 ? -16.841 11.829 1.327 1.00 98.12 213 GLU A O 1
ATOM 1646 N N . GLU A 1 214 ? -17.653 13.211 -0.249 1.00 98.25 214 GLU A N 1
ATOM 1647 C CA . GLU A 1 214 ? -19.001 13.326 0.304 1.00 98.25 214 GLU A CA 1
ATOM 1648 C C . GLU A 1 214 ? -19.654 11.951 0.482 1.00 98.25 214 GLU A C 1
ATOM 1650 O O . GLU A 1 214 ? -20.179 11.639 1.552 1.00 98.25 214 GLU A O 1
ATOM 1655 N N . ARG A 1 215 ? -19.567 11.087 -0.542 1.00 98.12 215 ARG A N 1
ATOM 1656 C CA . ARG A 1 215 ? -20.117 9.725 -0.478 1.00 98.12 215 ARG A CA 1
ATOM 1657 C C . ARG A 1 215 ? -19.402 8.890 0.575 1.00 98.12 215 ARG A C 1
ATOM 1659 O O . ARG A 1 215 ? -20.060 8.133 1.282 1.00 98.12 215 ARG A O 1
ATOM 1666 N N . LEU A 1 216 ? -18.078 9.017 0.677 1.00 98.44 216 LEU A N 1
ATOM 1667 C CA . LEU A 1 216 ? -17.290 8.283 1.659 1.00 98.44 216 LEU A CA 1
ATOM 1668 C C . LEU A 1 216 ? -17.637 8.713 3.089 1.00 98.44 216 LEU A C 1
ATOM 1670 O O . LEU A 1 216 ? -17.915 7.857 3.923 1.00 98.44 216 LEU A O 1
ATOM 1674 N N . ARG A 1 217 ? -17.682 10.024 3.360 1.00 98.56 217 ARG A N 1
ATOM 1675 C CA . ARG A 1 217 ? -18.065 10.569 4.671 1.00 98.56 217 ARG A CA 1
ATOM 1676 C C . ARG A 1 217 ? -19.477 10.163 5.058 1.00 98.56 217 ARG A C 1
ATOM 1678 O O . ARG A 1 217 ? -19.670 9.680 6.167 1.00 98.56 217 ARG A O 1
ATOM 1685 N N . ARG A 1 218 ? -20.443 10.308 4.142 1.00 98.25 218 ARG A N 1
ATOM 1686 C CA . ARG A 1 218 ? -21.837 9.904 4.375 1.00 98.25 218 ARG A CA 1
ATOM 1687 C C . ARG A 1 218 ? -21.930 8.422 4.728 1.00 98.25 218 ARG A C 1
ATOM 1689 O O . ARG A 1 218 ? -22.586 8.080 5.702 1.00 98.25 218 ARG A O 1
ATOM 1696 N N . HIS A 1 219 ? -21.256 7.559 3.966 1.00 98.31 219 HIS A N 1
ATOM 1697 C CA . HIS A 1 219 ? -21.256 6.122 4.232 1.00 98.31 219 HIS A CA 1
ATOM 1698 C C . HIS A 1 219 ? -20.621 5.791 5.586 1.00 98.31 219 HIS A C 1
ATOM 1700 O O . HIS A 1 219 ? -21.203 5.042 6.357 1.00 98.31 219 HIS A O 1
ATOM 1706 N N . VAL A 1 220 ? -19.457 6.367 5.908 1.00 98.19 220 VAL A N 1
ATOM 1707 C CA . VAL A 1 220 ? -18.798 6.122 7.200 1.00 98.19 220 VAL A CA 1
ATOM 1708 C C . VAL A 1 220 ? -19.642 6.636 8.362 1.00 98.19 220 VAL A C 1
ATOM 1710 O O . VAL A 1 220 ? -19.792 5.925 9.343 1.00 98.19 220 VAL A O 1
ATOM 1713 N N . ALA A 1 221 ? -20.240 7.822 8.251 1.00 98.12 221 ALA A N 1
ATOM 1714 C CA . ALA A 1 221 ? -21.104 8.360 9.298 1.00 98.12 221 ALA A CA 1
ATOM 1715 C C . ALA A 1 221 ? -22.343 7.484 9.555 1.00 98.12 221 ALA A C 1
ATOM 1717 O O . ALA A 1 221 ? -22.758 7.354 10.702 1.00 98.12 221 ALA A O 1
ATOM 1718 N N . ALA A 1 222 ? -22.915 6.883 8.506 1.00 98.06 222 ALA A N 1
ATOM 1719 C CA . ALA A 1 222 ? -24.090 6.023 8.619 1.00 98.06 222 ALA A CA 1
ATOM 1720 C C . ALA A 1 222 ? -23.751 4.600 9.098 1.00 98.06 222 ALA A C 1
ATOM 1722 O O . ALA A 1 222 ? -24.376 4.097 10.024 1.00 98.06 222 ALA A O 1
ATOM 1723 N N . GLU A 1 223 ? -22.751 3.961 8.488 1.00 98.00 223 GLU A N 1
ATOM 1724 C CA . GLU A 1 223 ? -22.507 2.519 8.635 1.00 98.00 223 GLU A CA 1
ATOM 1725 C C . GLU A 1 223 ? -21.349 2.188 9.587 1.00 98.00 223 GLU A C 1
ATOM 1727 O O . GLU A 1 223 ? -21.264 1.077 10.107 1.00 98.00 223 GLU A O 1
ATOM 1732 N N . ARG A 1 224 ? -20.406 3.120 9.784 1.00 96.44 224 ARG A N 1
ATOM 1733 C CA . ARG A 1 224 ? -19.174 2.911 10.570 1.00 96.44 224 ARG A CA 1
ATOM 1734 C C . ARG A 1 224 ? -18.780 4.161 11.371 1.00 96.44 224 ARG A C 1
ATOM 1736 O O . ARG A 1 224 ? -17.662 4.662 11.199 1.00 96.44 224 ARG A O 1
ATOM 1743 N N . PRO A 1 225 ? -19.680 4.710 12.210 1.00 97.06 225 PRO A N 1
ATOM 1744 C CA . PRO A 1 225 ? -19.456 5.989 12.886 1.00 97.06 225 PRO A CA 1
ATOM 1745 C C . PRO A 1 225 ? -18.226 5.975 13.806 1.00 97.06 225 PRO A C 1
ATOM 1747 O O . PRO A 1 225 ? -17.581 7.008 13.978 1.00 97.06 225 PRO A O 1
ATOM 1750 N N . ASP A 1 226 ? -17.838 4.805 14.323 1.00 95.94 226 ASP A N 1
ATOM 1751 C CA . ASP A 1 226 ? -16.599 4.588 15.079 1.00 95.94 226 ASP A CA 1
ATOM 1752 C C . ASP A 1 226 ? -15.344 4.978 14.279 1.00 95.94 226 ASP A C 1
ATOM 1754 O O . ASP A 1 226 ? -14.365 5.469 14.832 1.00 95.94 226 ASP A O 1
ATOM 1758 N N . ARG A 1 227 ? -15.387 4.845 12.950 1.00 96.69 227 ARG A N 1
ATOM 1759 C CA . ARG A 1 227 ? -14.264 5.131 12.047 1.00 96.69 227 ARG A CA 1
ATOM 1760 C C . ARG A 1 227 ? -14.233 6.577 11.559 1.00 96.69 227 ARG A C 1
ATOM 1762 O O . ARG A 1 227 ? -13.296 6.937 10.842 1.00 96.69 227 ARG A O 1
ATOM 1769 N N . LEU A 1 228 ? -15.228 7.398 11.904 1.00 97.44 228 LEU A N 1
ATOM 1770 C CA . LEU A 1 228 ? -15.369 8.752 11.364 1.00 97.44 228 LEU A CA 1
ATOM 1771 C C . LEU A 1 228 ? -14.200 9.654 11.775 1.00 97.44 228 LEU A C 1
ATOM 1773 O O . LEU A 1 228 ? -13.590 10.283 10.914 1.00 97.44 228 LEU A O 1
ATOM 1777 N N . LEU A 1 229 ? -13.812 9.632 13.054 1.00 97.94 229 LEU A N 1
ATOM 1778 C CA . LEU A 1 229 ? -12.664 10.403 13.547 1.00 97.94 229 LEU A CA 1
ATOM 1779 C C . LEU A 1 229 ? -11.343 9.947 12.907 1.00 97.94 229 LEU A C 1
ATOM 1781 O O . LEU A 1 229 ? -10.462 10.766 12.633 1.00 97.94 229 LEU A O 1
ATOM 1785 N N . GLU A 1 230 ? -11.196 8.643 12.641 1.00 98.19 230 GLU A N 1
ATOM 1786 C CA . GLU A 1 230 ? -10.044 8.118 11.903 1.00 98.19 230 GLU A CA 1
ATOM 1787 C C . GLU A 1 230 ? -10.014 8.680 10.473 1.00 98.19 230 GLU A C 1
ATOM 1789 O O . GLU A 1 230 ? -8.987 9.205 10.040 1.00 98.19 230 GLU A O 1
ATOM 1794 N N . LEU A 1 231 ? -11.143 8.609 9.755 1.00 98.56 231 LEU A N 1
ATOM 1795 C CA . LEU A 1 231 ? -11.268 9.127 8.392 1.00 98.56 231 LEU A CA 1
ATOM 1796 C C . LEU A 1 231 ? -10.983 10.634 8.339 1.00 98.56 231 LEU A C 1
ATOM 1798 O O . LEU A 1 231 ? -10.224 11.083 7.485 1.00 98.56 231 LEU A O 1
ATOM 1802 N N . GLU A 1 232 ? -11.536 11.418 9.260 1.00 98.50 232 GLU A N 1
ATOM 1803 C CA . GLU A 1 232 ? -11.283 12.860 9.350 1.00 98.50 232 GLU A CA 1
ATOM 1804 C C . GLU A 1 232 ? -9.804 13.173 9.579 1.00 98.50 232 GLU A C 1
ATOM 1806 O O . GLU A 1 232 ? -9.252 14.085 8.960 1.00 98.50 232 GLU A O 1
ATOM 1811 N N . SER A 1 233 ? -9.134 12.380 10.418 1.00 98.50 233 SER A N 1
ATOM 1812 C CA . SER A 1 233 ? -7.694 12.495 10.644 1.00 98.50 233 SER A CA 1
ATOM 1813 C C . SER A 1 233 ? -6.887 12.264 9.366 1.00 98.50 233 SER A C 1
ATOM 1815 O O . SER A 1 233 ? -5.903 12.965 9.137 1.00 98.50 233 SER A O 1
ATOM 1817 N N . VAL A 1 234 ? -7.312 11.314 8.525 1.00 98.69 234 VAL A N 1
ATOM 1818 C CA . VAL A 1 234 ? -6.702 11.031 7.217 1.00 98.69 234 VAL A CA 1
ATOM 1819 C C . VAL A 1 234 ? -6.953 12.174 6.236 1.00 98.69 234 VAL A C 1
ATOM 1821 O O . VAL A 1 234 ? -5.997 12.708 5.675 1.00 98.69 234 VAL A O 1
ATOM 1824 N N . LEU A 1 235 ? -8.214 12.580 6.062 1.00 98.62 235 LEU A N 1
ATOM 1825 C CA . LEU A 1 235 ? -8.616 13.596 5.084 1.00 98.62 235 LEU A CA 1
ATOM 1826 C C . LEU A 1 235 ? -7.994 14.962 5.376 1.00 98.62 235 LEU A C 1
ATOM 1828 O O . LEU A 1 235 ? -7.537 15.634 4.460 1.00 98.62 235 LEU A O 1
ATOM 1832 N N . ARG A 1 236 ? -7.885 15.345 6.651 1.00 98.62 236 ARG A N 1
ATOM 1833 C CA . ARG A 1 236 ? -7.220 16.591 7.058 1.00 98.62 236 ARG A CA 1
ATOM 1834 C C . ARG A 1 236 ? -5.759 16.677 6.599 1.00 98.62 236 ARG A C 1
ATOM 1836 O O . ARG A 1 236 ? -5.259 17.779 6.406 1.00 98.62 236 ARG A O 1
ATOM 1843 N N . ILE A 1 237 ? -5.076 15.539 6.469 1.00 98.56 237 ILE A N 1
ATOM 1844 C CA . ILE A 1 237 ? -3.690 15.480 5.988 1.00 98.56 237 ILE A CA 1
ATOM 1845 C C . ILE A 1 237 ? -3.639 15.356 4.465 1.00 98.56 237 ILE A C 1
ATOM 1847 O O . ILE A 1 237 ? -2.824 16.018 3.834 1.00 98.56 237 ILE A O 1
ATOM 1851 N N . ASP A 1 238 ? -4.489 14.517 3.876 1.00 98.62 238 ASP A N 1
ATOM 1852 C CA . ASP A 1 238 ? -4.372 14.156 2.462 1.00 98.62 238 ASP A CA 1
ATOM 1853 C C . ASP A 1 238 ? -5.078 15.124 1.503 1.00 98.62 238 ASP A C 1
ATOM 1855 O O . ASP A 1 238 ? -4.593 15.293 0.389 1.00 98.62 238 ASP A O 1
ATOM 1859 N N . LEU A 1 239 ? -6.180 15.778 1.898 1.00 98.31 239 LEU A N 1
ATOM 1860 C CA . LEU A 1 239 ? -6.898 16.715 1.017 1.00 98.31 239 LEU A CA 1
ATOM 1861 C C . LEU A 1 239 ? -6.011 17.882 0.552 1.00 98.31 239 LEU A C 1
ATOM 1863 O O . LEU A 1 239 ? -5.909 18.067 -0.658 1.00 98.31 239 LEU A O 1
ATOM 1867 N N . PRO A 1 240 ? -5.257 18.579 1.431 1.00 98.31 240 PRO A N 1
ATOM 1868 C CA . PRO A 1 240 ? -4.352 19.637 0.976 1.00 98.31 240 PRO A CA 1
ATOM 1869 C C . PRO A 1 240 ? -3.273 19.141 0.004 1.00 98.31 240 PRO A C 1
ATOM 1871 O O . PRO A 1 240 ? -2.810 19.896 -0.845 1.00 98.31 240 PRO A O 1
ATOM 1874 N N . LEU A 1 241 ? -2.855 17.874 0.123 1.00 98.00 241 LEU A N 1
ATOM 1875 C CA . LEU A 1 241 ? -1.886 17.273 -0.795 1.00 98.00 241 LEU A CA 1
ATOM 1876 C C . LEU A 1 241 ? -2.511 16.986 -2.162 1.00 98.00 241 LEU A C 1
ATOM 1878 O O . LEU A 1 241 ? -1.819 17.112 -3.165 1.00 98.00 241 LEU A O 1
ATOM 1882 N N . LEU A 1 242 ? -3.789 16.595 -2.200 1.00 97.19 242 LEU A N 1
ATOM 1883 C CA . LEU A 1 242 ? -4.539 16.364 -3.437 1.00 97.19 242 LEU A CA 1
ATOM 1884 C C . LEU A 1 242 ? -4.827 17.676 -4.168 1.00 97.19 242 LEU A C 1
ATOM 1886 O O . LEU A 1 242 ? -4.694 17.718 -5.385 1.00 97.19 242 LEU A O 1
ATOM 1890 N N . ASP A 1 243 ? -5.164 18.736 -3.433 1.00 96.50 243 ASP A N 1
ATOM 1891 C CA . ASP A 1 243 ? -5.435 20.065 -3.997 1.00 96.50 243 ASP A CA 1
ATOM 1892 C C . ASP A 1 243 ? -4.171 20.725 -4.573 1.00 96.50 243 ASP A C 1
ATOM 1894 O O . ASP A 1 243 ? -4.250 21.568 -5.462 1.00 96.50 243 ASP A O 1
ATOM 1898 N N . ALA A 1 244 ? -2.993 20.331 -4.078 1.00 95.00 244 ALA A N 1
ATOM 1899 C CA . ALA A 1 244 ? -1.699 20.798 -4.567 1.00 95.00 244 ALA A CA 1
ATOM 1900 C C . ALA A 1 244 ? -1.189 20.038 -5.808 1.00 95.00 244 ALA A C 1
ATOM 1902 O O . ALA A 1 244 ? -0.134 20.393 -6.339 1.00 95.00 244 ALA A O 1
ATOM 1903 N N . VAL A 1 245 ? -1.885 18.985 -6.257 1.00 90.88 245 VAL A N 1
ATOM 1904 C CA . VAL A 1 245 ? -1.552 18.288 -7.506 1.00 90.88 245 VAL A CA 1
ATOM 1905 C C . VAL A 1 245 ? -2.086 19.110 -8.690 1.00 90.88 245 VAL A C 1
ATOM 1907 O O . VAL A 1 245 ? -3.292 19.351 -8.737 1.00 90.88 245 VAL A O 1
ATOM 1910 N N . PRO A 1 246 ? -1.222 19.533 -9.633 1.00 75.81 246 PRO A N 1
ATOM 1911 C CA . PRO A 1 246 ? -1.624 20.322 -10.798 1.00 75.81 246 PRO A CA 1
ATOM 1912 C C . PRO A 1 246 ? -2.466 19.540 -11.820 1.00 75.81 246 PRO A C 1
ATOM 1914 O O . PRO A 1 246 ? -2.363 18.290 -11.879 1.00 75.81 246 PRO A O 1
#

pLDDT: mean 93.42, std 12.29, range [35.62, 98.75]

Secondary structure (DSSP, 8-state):
--HHHHHHHHHHHHTT-EEEE--S-EEHHHHHTTT-HHHHHHHHHHHHHHT--SHHHHHHHHHSHHHHHHHHHIIIIIIHHH-GGGTT-HHHHHHHHHHHHHHHHHHHHHHHHH---TTS-EEEEEEEEEPPPTT--------EEEE-HHHHHHHHHTT--EE-GGGEEEEEEEEE----HHHHHHHHTT--HHHHHHHHHHHHSTTS---SHHHHHHHHHHH-GGGHHHHHHHHHHHHHHHHT--

Sequence (246 aa):
MSAVGRRARRLLRRASVRTAAGTEPVRIDDLISPLRYDVLVRRRFLDRIAAASGPADVDAAVASPAGRDYRSWFEGIVIRRFHPELAGTADAVERAFAERVRRSVALCESFAAAGYDPAGPLLLRSGRRIAATATGKRIERRLFVGDGCHRLALLRRDGATALQPDAYRVEITPTLAPLDNTAELIPLLGLRPRPYFRFLALAYAPGTGCDTEERLRRHVAAERPDRLLELESVLRIDLPLLDAVP